Protein AF-A0A529AA60-F1 (afdb_monomer_lite)

Structure (mmCIF, N/CA/C/O backbone):
data_AF-A0A529AA60-F1
#
_entry.id   AF-A0A529AA60-F1
#
loop_
_atom_site.group_PDB
_atom_site.id
_atom_site.type_symbol
_atom_site.label_atom_id
_atom_site.label_alt_id
_atom_site.label_comp_id
_atom_site.label_asym_id
_atom_site.label_entity_id
_atom_site.label_seq_id
_atom_site.pdbx_PDB_ins_code
_atom_site.Cartn_x
_atom_site.Cartn_y
_atom_site.Cartn_z
_atom_site.occupancy
_atom_site.B_iso_or_equiv
_atom_site.auth_seq_id
_atom_site.auth_comp_id
_atom_site.auth_asym_id
_atom_site.auth_atom_id
_atom_site.pdbx_PDB_model_num
ATOM 1 N N . VAL A 1 1 ? -4.874 -8.290 21.816 1.00 85.06 1 VAL A N 1
ATOM 2 C CA . VAL A 1 1 ? -5.271 -8.994 23.056 1.00 85.06 1 VAL A CA 1
ATOM 3 C C . VAL A 1 1 ? -6.162 -8.044 23.819 1.00 85.06 1 VAL A C 1
ATOM 5 O O . VAL A 1 1 ? -5.782 -6.886 23.930 1.00 85.06 1 VAL A O 1
ATOM 8 N N . ASP A 1 2 ? -7.332 -8.497 24.255 1.00 93.56 2 ASP A N 1
ATOM 9 C CA . ASP A 1 2 ? -8.199 -7.710 25.129 1.00 93.56 2 ASP A CA 1
ATOM 10 C C . ASP A 1 2 ? -7.624 -7.739 26.556 1.00 93.56 2 ASP A C 1
ATOM 12 O O . ASP A 1 2 ? -7.547 -8.823 27.141 1.00 93.56 2 ASP A O 1
ATOM 16 N N . PRO A 1 3 ? -7.182 -6.596 27.110 1.00 91.62 3 PRO A N 1
ATOM 17 C CA . PRO A 1 3 ? -6.598 -6.563 28.440 1.00 91.62 3 PRO A CA 1
ATOM 18 C C . PRO A 1 3 ? -7.618 -6.881 29.547 1.00 91.62 3 PRO A C 1
ATOM 20 O O . PRO A 1 3 ? -7.232 -7.482 30.547 1.00 91.62 3 PRO A O 1
ATOM 23 N N . GLU A 1 4 ? -8.904 -6.560 29.372 1.00 91.44 4 GLU A N 1
ATOM 24 C CA . GLU A 1 4 ? -9.938 -6.838 30.383 1.00 91.44 4 GLU A CA 1
ATOM 25 C C . GLU A 1 4 ? -10.392 -8.303 30.367 1.00 91.44 4 GLU A C 1
ATOM 27 O O . GLU A 1 4 ? -10.848 -8.825 31.384 1.00 91.44 4 GLU A O 1
ATOM 32 N N . PHE A 1 5 ? -10.189 -9.014 29.254 1.00 93.25 5 PHE A N 1
ATOM 33 C CA . PHE A 1 5 ? -10.480 -10.445 29.167 1.00 93.25 5 PHE A CA 1
ATOM 34 C C . PHE A 1 5 ? -9.378 -11.336 29.759 1.00 93.25 5 PHE A C 1
ATOM 36 O O . PHE A 1 5 ? -9.587 -12.536 29.910 1.00 93.25 5 PHE A O 1
ATOM 43 N N . MET A 1 6 ? -8.215 -10.794 30.135 1.00 91.88 6 MET A N 1
ATOM 44 C CA . MET A 1 6 ? -7.098 -11.610 30.632 1.00 91.88 6 MET A CA 1
ATOM 45 C C . MET A 1 6 ? -7.447 -12.387 31.909 1.00 91.88 6 MET A C 1
ATOM 47 O O . MET A 1 6 ? -7.202 -13.590 31.972 1.00 91.88 6 MET A O 1
ATOM 51 N N . ALA A 1 7 ? -8.057 -11.731 32.902 1.00 90.44 7 ALA A N 1
ATOM 52 C CA . ALA A 1 7 ? -8.446 -12.393 34.149 1.00 90.44 7 ALA A CA 1
ATOM 53 C C . ALA A 1 7 ? -9.609 -13.392 33.950 1.00 90.44 7 ALA A C 1
ATOM 55 O O . ALA A 1 7 ? -9.438 -14.558 34.308 1.00 90.44 7 ALA A O 1
ATOM 56 N N . PRO A 1 8 ? -10.735 -13.029 33.295 1.00 93.12 8 PRO A N 1
ATOM 57 C CA . PRO A 1 8 ? -11.766 -14.005 32.931 1.00 93.12 8 PRO A CA 1
ATOM 58 C C . PRO A 1 8 ? -11.230 -15.169 32.086 1.00 93.12 8 PRO A C 1
ATOM 60 O O . PRO A 1 8 ? -11.646 -16.311 32.262 1.00 93.12 8 PRO A O 1
ATOM 63 N N . GLY A 1 9 ? -10.290 -14.899 31.180 1.00 94.56 9 GLY A N 1
ATOM 64 C CA . GLY A 1 9 ? -9.675 -15.893 30.308 1.00 94.56 9 GLY A CA 1
ATOM 65 C C . GLY A 1 9 ? -8.887 -16.955 31.074 1.00 94.56 9 GLY A C 1
ATOM 66 O O . GLY A 1 9 ? -9.005 -18.137 30.749 1.00 94.56 9 GLY A O 1
ATOM 67 N N . VAL A 1 10 ? -8.139 -16.565 32.113 1.00 94.00 10 VAL A N 1
ATOM 68 C CA . VAL A 1 10 ? -7.439 -17.513 32.999 1.00 94.00 10 VAL A CA 1
ATOM 69 C C . VAL A 1 10 ? -8.434 -18.393 33.749 1.00 94.00 10 VAL A C 1
ATOM 71 O O . VAL A 1 10 ? -8.261 -19.606 33.762 1.00 94.00 10 VAL A O 1
ATOM 74 N N . GLU A 1 11 ? -9.514 -17.829 34.288 1.00 94.50 11 GLU A N 1
ATOM 75 C CA . GLU A 1 11 ? -10.554 -18.614 34.970 1.00 94.50 11 GLU A CA 1
ATOM 76 C C . GLU A 1 11 ? -11.219 -19.633 34.034 1.00 94.50 11 GLU A C 1
ATOM 78 O O . GLU A 1 11 ? -11.428 -20.795 34.391 1.00 94.50 11 GLU A O 1
ATOM 83 N N . LEU A 1 12 ? -11.510 -19.224 32.795 1.00 96.56 12 LEU A N 1
ATOM 84 C CA . LEU A 1 12 ? -12.047 -20.118 31.772 1.00 96.56 12 LEU A CA 1
ATOM 85 C C . LEU A 1 12 ? -11.067 -21.246 31.438 1.00 96.56 12 LEU A C 1
ATOM 87 O O . LEU A 1 12 ? -11.483 -22.401 31.354 1.00 96.56 12 LEU A O 1
ATOM 91 N N . ALA A 1 13 ? -9.783 -20.928 31.269 1.00 96.00 13 ALA A N 1
ATOM 92 C CA . ALA A 1 13 ? -8.747 -21.919 31.003 1.00 96.00 13 ALA A CA 1
ATOM 93 C C . ALA A 1 13 ? -8.586 -22.900 32.175 1.00 96.00 13 ALA A C 1
ATOM 95 O O . ALA A 1 13 ? -8.566 -24.110 31.955 1.00 96.00 13 ALA A O 1
ATOM 96 N N . THR A 1 14 ? -8.551 -22.400 33.412 1.00 96.31 14 THR A N 1
ATOM 97 C CA . THR A 1 14 ? -8.501 -23.217 34.631 1.00 96.31 14 THR A CA 1
ATOM 98 C C . THR A 1 14 ? -9.693 -24.161 34.702 1.00 96.31 14 THR A C 1
ATOM 100 O O . THR A 1 14 ? -9.508 -25.357 34.912 1.00 96.31 14 THR A O 1
ATOM 103 N N . ARG A 1 15 ? -10.911 -23.669 34.444 1.00 96.62 15 ARG A N 1
ATOM 104 C CA . ARG A 1 15 ? -12.108 -24.517 34.410 1.00 96.62 15 ARG A CA 1
ATOM 105 C C . ARG A 1 15 ? -11.993 -25.635 33.377 1.00 96.62 15 ARG A C 1
ATOM 107 O O . ARG A 1 15 ? -12.276 -26.778 33.708 1.00 96.62 15 ARG A O 1
ATOM 114 N N . LEU A 1 16 ? -11.516 -25.333 32.169 1.00 97.81 16 LEU A N 1
ATOM 115 C CA . LEU A 1 16 ? -11.302 -26.360 31.145 1.00 97.81 16 LEU A CA 1
ATOM 116 C C . LEU A 1 16 ? -10.291 -27.422 31.607 1.00 97.81 16 LEU A C 1
ATOM 118 O O . LEU A 1 16 ? -10.507 -28.608 31.373 1.00 97.81 16 LEU A O 1
ATOM 122 N N . VAL A 1 17 ? -9.214 -27.031 32.295 1.00 97.75 17 VAL A N 1
ATOM 123 C CA . VAL A 1 17 ? -8.250 -27.992 32.861 1.00 97.75 17 VAL A CA 1
ATOM 124 C C . VAL A 1 17 ? -8.917 -28.889 33.901 1.00 97.75 17 VAL A C 1
ATOM 126 O O . VAL A 1 17 ? -8.716 -30.100 33.860 1.00 97.75 17 VAL A O 1
ATOM 129 N N . LEU A 1 18 ? -9.735 -28.335 34.796 1.00 97.38 18 LEU A N 1
ATOM 130 C CA . LEU A 1 18 ? -10.446 -29.133 35.798 1.00 97.38 18 LEU A CA 1
ATOM 131 C C . LEU A 1 18 ? -11.440 -30.102 35.156 1.00 97.38 18 LEU A C 1
ATOM 133 O O . LEU A 1 18 ? -11.474 -31.270 35.536 1.00 97.38 18 LEU A O 1
ATOM 137 N N . ASP A 1 19 ? -12.190 -29.639 34.156 1.00 98.12 19 ASP A N 1
ATOM 138 C CA . ASP A 1 19 ? -13.198 -30.443 33.465 1.00 98.12 19 ASP A CA 1
ATOM 139 C C . ASP A 1 19 ? -12.571 -31.624 32.701 1.00 98.12 19 ASP A C 1
ATOM 141 O O . ASP A 1 19 ? -13.143 -32.714 32.673 1.00 98.12 19 ASP A O 1
ATOM 145 N N . PHE A 1 20 ? -11.392 -31.434 32.094 1.00 98.06 20 PHE A N 1
ATOM 146 C CA . PHE A 1 20 ? -10.752 -32.459 31.257 1.00 98.06 20 PHE A CA 1
ATOM 147 C C . PHE A 1 20 ? -9.681 -33.296 31.962 1.00 98.06 20 PHE A C 1
ATOM 149 O O . PHE A 1 20 ? -9.517 -34.473 31.639 1.00 98.06 20 PHE A O 1
ATOM 156 N N . CYS A 1 21 ? -8.936 -32.709 32.893 1.00 97.75 21 CYS A N 1
ATOM 157 C CA . CYS A 1 21 ? -7.755 -33.321 33.507 1.00 97.75 21 CYS A CA 1
ATOM 158 C C . CYS A 1 21 ? -7.908 -33.529 35.021 1.00 97.75 21 CYS A C 1
ATOM 160 O O . CYS A 1 21 ? -7.127 -34.277 35.612 1.00 97.75 21 CYS A O 1
ATOM 162 N N . GLY A 1 22 ? -8.894 -32.884 35.654 1.00 95.31 22 GLY A N 1
ATOM 163 C CA . GLY A 1 22 ? -9.029 -32.833 37.107 1.00 95.31 22 GLY A CA 1
ATOM 164 C C . GLY A 1 22 ? -7.939 -31.988 37.779 1.00 95.31 22 GLY A C 1
ATOM 165 O O . GLY A 1 22 ? -7.321 -31.122 37.162 1.00 95.31 22 GLY A O 1
ATOM 166 N N . GLY A 1 23 ? -7.701 -32.252 39.066 1.00 95.81 23 GLY A N 1
ATOM 167 C CA . GLY A 1 23 ? -6.756 -31.505 39.904 1.00 95.81 23 GLY A CA 1
ATOM 168 C C . GLY A 1 23 ? -7.431 -30.462 40.799 1.00 95.81 23 GLY A C 1
ATOM 169 O O . GLY A 1 23 ? -8.656 -30.392 40.878 1.00 95.81 23 GLY A O 1
ATOM 170 N N . THR A 1 24 ? -6.612 -29.669 41.490 1.00 96.06 24 THR A N 1
ATOM 171 C CA . THR A 1 24 ? -7.061 -28.602 42.396 1.00 96.06 24 THR A CA 1
ATOM 172 C C . THR A 1 24 ? -6.338 -27.312 42.015 1.00 96.06 24 THR A C 1
ATOM 174 O O . THR A 1 24 ? -5.105 -27.300 42.063 1.00 96.06 24 THR A O 1
ATOM 177 N N . PRO A 1 25 ? -7.050 -26.244 41.618 1.00 95.00 25 PRO A N 1
ATOM 178 C CA . PRO A 1 25 ? -6.410 -24.991 41.245 1.00 95.00 25 PRO A CA 1
ATOM 179 C C . PRO A 1 25 ? -5.920 -24.244 42.492 1.00 95.00 25 PRO A C 1
ATOM 181 O O . PRO A 1 25 ? -6.486 -24.383 43.579 1.00 95.00 25 PRO A O 1
ATOM 184 N N . THR A 1 26 ? -4.878 -23.433 42.327 1.00 94.50 26 THR A N 1
ATOM 185 C CA . THR A 1 26 ? -4.509 -22.397 43.301 1.00 94.50 26 THR A CA 1
ATOM 186 C C . THR A 1 26 ? -5.285 -21.110 43.022 1.00 94.50 26 THR A C 1
ATOM 188 O O . THR A 1 26 ? -6.004 -21.017 42.028 1.00 94.50 26 THR A O 1
ATOM 191 N N . GLU A 1 27 ? -5.130 -20.107 43.885 1.00 90.31 27 GLU A N 1
ATOM 192 C CA . GLU A 1 27 ? -5.677 -18.772 43.633 1.00 90.31 27 GLU A CA 1
ATOM 193 C C . GLU A 1 27 ? -5.027 -18.127 42.400 1.00 90.31 27 GLU A C 1
ATOM 195 O O . GLU A 1 27 ? -3.839 -18.324 42.125 1.00 90.31 27 GLU A O 1
ATOM 200 N N . THR A 1 28 ? -5.825 -17.359 41.659 1.00 89.50 28 THR A N 1
ATOM 201 C CA . THR A 1 28 ? -5.369 -16.603 40.493 1.00 89.50 28 THR A CA 1
ATOM 202 C C . THR A 1 28 ? -4.537 -15.405 40.940 1.00 89.50 28 THR A C 1
ATOM 204 O O . THR A 1 28 ? -4.996 -14.569 41.716 1.00 89.50 28 THR A O 1
ATOM 207 N N . GLU A 1 29 ? -3.319 -15.291 40.411 1.00 89.19 29 GLU A N 1
ATOM 208 C CA . GLU A 1 29 ? -2.408 -14.179 40.680 1.00 89.19 29 GLU A CA 1
ATOM 209 C C . GLU A 1 29 ? -2.237 -13.313 39.421 1.00 89.19 29 GLU A C 1
ATOM 211 O O . GLU A 1 29 ? -1.880 -13.810 38.351 1.00 89.19 29 GLU A O 1
ATOM 216 N N . VAL A 1 30 ? -2.482 -12.002 39.540 1.00 87.94 30 VAL A N 1
ATOM 217 C CA . VAL A 1 30 ? -2.274 -11.019 38.462 1.00 87.94 30 VAL A CA 1
ATOM 218 C C . VAL A 1 30 ? -1.181 -10.044 38.886 1.00 87.94 30 VAL A C 1
ATOM 220 O O . VAL A 1 30 ? -1.349 -9.287 39.839 1.00 87.94 30 VAL A O 1
ATOM 223 N N . VAL A 1 31 ? -0.064 -10.029 38.155 1.00 89.19 31 VAL A N 1
ATOM 224 C CA . VAL A 1 31 ? 1.108 -9.197 38.472 1.00 89.19 31 VAL A CA 1
ATOM 225 C C . VAL A 1 31 ? 1.291 -8.102 37.420 1.00 89.19 31 VAL A C 1
ATOM 227 O O . VAL A 1 31 ? 1.322 -8.377 36.223 1.00 89.19 31 VAL A O 1
ATOM 230 N N . GLY A 1 32 ? 1.461 -6.852 37.864 1.00 84.38 32 GLY A N 1
ATOM 231 C CA . GLY A 1 32 ? 1.894 -5.738 37.006 1.00 84.38 32 GLY A CA 1
ATOM 232 C C . GLY A 1 32 ? 0.821 -5.109 36.108 1.00 84.38 32 GLY A C 1
ATOM 233 O O . GLY A 1 32 ? 1.163 -4.303 35.245 1.00 84.38 32 GLY A O 1
ATOM 234 N N . TYR A 1 33 ? -0.460 -5.435 36.296 1.00 85.12 33 TYR A N 1
ATOM 235 C CA . TYR A 1 33 ? -1.559 -4.838 35.534 1.00 85.12 33 TYR A CA 1
ATOM 236 C C . TYR A 1 33 ? -2.217 -3.685 36.305 1.00 85.12 33 TYR A C 1
ATOM 238 O O . TYR A 1 33 ? -2.692 -3.871 37.420 1.00 85.12 33 TYR A O 1
ATOM 246 N N . ALA A 1 34 ? -2.254 -2.494 35.701 1.00 83.62 34 ALA A N 1
ATOM 247 C CA . ALA A 1 34 ? -2.808 -1.280 36.312 1.00 83.62 34 ALA A CA 1
ATOM 248 C C . ALA A 1 34 ? -4.307 -1.056 36.019 1.00 83.62 34 ALA A C 1
ATOM 250 O O . ALA A 1 34 ? -4.864 -0.045 36.439 1.00 83.62 34 ALA A O 1
ATOM 251 N N . GLY A 1 35 ? -4.954 -1.982 35.303 1.00 82.94 35 GLY A N 1
ATOM 252 C CA . GLY A 1 35 ? -6.308 -1.798 34.777 1.00 82.94 35 GLY A CA 1
ATOM 253 C C . GLY A 1 35 ? -6.322 -1.174 33.380 1.00 82.94 35 GLY A C 1
ATOM 254 O O . GLY A 1 35 ? -5.360 -0.534 32.947 1.00 82.94 35 GLY A O 1
ATOM 255 N N . HIS A 1 36 ? -7.413 -1.397 32.647 1.00 87.69 36 HIS A N 1
ATOM 256 C CA . HIS A 1 36 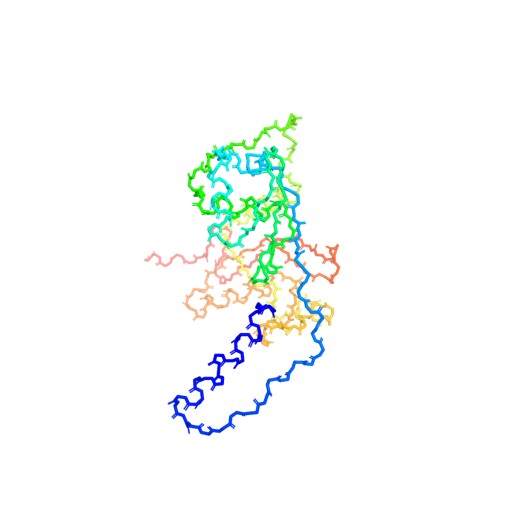? -7.657 -0.740 31.371 1.00 87.69 36 HIS A CA 1
ATOM 257 C C . HIS A 1 36 ? -8.199 0.666 31.634 1.00 87.69 36 HIS A C 1
ATOM 259 O O . HIS A 1 36 ? -9.113 0.851 32.433 1.00 87.69 36 HIS A O 1
ATOM 265 N N . VAL A 1 37 ? -7.624 1.660 30.961 1.00 89.94 37 VAL A N 1
ATOM 266 C CA . VAL A 1 37 ? -8.168 3.017 30.960 1.00 89.94 37 VAL A CA 1
ATOM 267 C C . VAL A 1 37 ? -9.069 3.131 29.744 1.00 89.94 37 VAL A C 1
ATOM 269 O O . VAL A 1 37 ? -8.579 3.097 28.614 1.00 89.94 37 VAL A O 1
ATOM 272 N N . GLU A 1 38 ? -10.372 3.242 29.990 1.00 88.81 38 GLU A N 1
ATOM 273 C CA . GLU A 1 38 ? -11.372 3.352 28.932 1.00 88.81 38 GLU A CA 1
ATOM 274 C C . GLU A 1 38 ? -11.107 4.616 28.104 1.00 88.81 38 GLU A C 1
ATOM 276 O O . GLU A 1 38 ? -11.035 5.735 28.624 1.00 88.81 38 GLU A O 1
ATOM 281 N N . LYS A 1 39 ? -10.916 4.432 26.796 1.00 94.94 39 LYS A N 1
ATOM 282 C CA . LYS A 1 39 ? -10.741 5.549 25.869 1.00 94.94 39 LYS A CA 1
ATOM 283 C C . LYS A 1 39 ? -12.114 6.116 25.537 1.00 94.94 39 LYS A C 1
ATOM 285 O O . LYS A 1 39 ? -12.981 5.388 25.063 1.00 94.94 39 LYS A O 1
ATOM 290 N N . ILE A 1 40 ? -12.285 7.419 25.741 1.00 97.38 40 ILE A N 1
ATOM 291 C CA . ILE A 1 40 ? -13.515 8.135 25.400 1.00 97.38 40 ILE A CA 1
ATOM 292 C C . ILE A 1 40 ? -13.238 9.041 24.205 1.00 97.38 40 ILE A C 1
ATOM 294 O O . ILE A 1 40 ? -12.359 9.903 24.248 1.00 97.38 40 ILE A O 1
ATOM 298 N N . VAL A 1 41 ? -14.003 8.849 23.134 1.00 98.00 41 VAL A N 1
ATOM 299 C CA . VAL A 1 41 ? -13.921 9.658 21.919 1.00 98.00 41 VAL A CA 1
ATOM 300 C C . VAL A 1 41 ? -15.156 10.543 21.834 1.00 98.00 41 VAL A C 1
ATOM 302 O O . VAL A 1 41 ? -16.272 10.052 21.688 1.00 98.00 41 VAL A O 1
ATOM 305 N N . SER A 1 42 ? -14.953 11.859 21.865 1.00 98.00 42 SER A N 1
ATOM 306 C CA . SER A 1 42 ? -16.023 12.812 21.566 1.00 98.00 42 SER A CA 1
ATOM 307 C C . SER A 1 42 ? -16.351 12.749 20.073 1.00 98.00 42 SER A C 1
ATOM 309 O O . SER A 1 42 ? -15.487 13.016 19.235 1.00 98.00 42 SER A O 1
ATOM 311 N N . PHE A 1 43 ? -17.578 12.380 19.724 1.00 98.31 43 PHE A N 1
ATOM 312 C CA . PHE A 1 43 ? -17.998 12.000 18.380 1.00 98.31 43 PHE A CA 1
ATOM 313 C C . PHE A 1 43 ? -19.191 12.838 17.890 1.00 98.31 43 PHE A C 1
ATOM 315 O O . PHE A 1 43 ? -20.335 12.592 18.276 1.00 98.31 43 PHE A O 1
ATOM 322 N N . PRO A 1 44 ? -18.956 13.838 17.019 1.00 98.06 44 PRO A N 1
ATOM 323 C CA . PRO A 1 44 ? -20.019 14.522 16.292 1.00 98.06 44 PRO A CA 1
ATOM 324 C C . PRO A 1 44 ? -20.591 13.597 15.217 1.00 98.06 44 PRO A C 1
ATOM 326 O O . PRO A 1 44 ? -19.867 13.181 14.314 1.00 98.06 44 PRO A O 1
ATOM 329 N N . LEU A 1 45 ? -21.895 13.324 15.250 1.00 97.00 45 LEU A N 1
ATOM 330 C CA . LEU A 1 45 ? -22.541 12.432 14.273 1.00 97.00 45 LEU A CA 1
ATOM 331 C C . LEU A 1 45 ? -22.459 12.962 12.832 1.00 97.00 45 LEU A C 1
ATOM 333 O O . LEU A 1 45 ? -22.474 12.192 11.873 1.00 97.00 45 LEU A O 1
ATOM 337 N N . SER A 1 46 ? -22.302 14.278 12.671 1.00 97.81 46 SER A N 1
ATOM 338 C CA . SER A 1 46 ? -22.078 14.927 11.375 1.00 97.81 46 SER A CA 1
ATOM 339 C C . SER A 1 46 ? -20.796 14.465 10.670 1.00 97.81 46 SER A C 1
ATOM 341 O O . SER A 1 46 ? -20.699 14.590 9.447 1.00 97.81 46 SER A O 1
ATOM 343 N N . GLU A 1 47 ? -19.836 13.888 11.399 1.00 98.06 47 GLU A N 1
ATOM 344 C CA . GLU A 1 47 ? -18.601 13.344 10.832 1.00 98.06 47 GLU A CA 1
ATOM 345 C C . GLU A 1 47 ? -18.863 12.179 9.878 1.00 98.06 47 GLU A C 1
ATOM 347 O O . GLU A 1 47 ? -18.143 12.051 8.887 1.00 98.06 47 GLU A O 1
ATOM 352 N N . VAL A 1 48 ? -19.918 11.385 10.113 1.00 97.81 48 VAL A N 1
ATOM 353 C CA . VAL A 1 48 ? -20.294 10.271 9.227 1.00 97.81 48 VAL A CA 1
ATOM 354 C C . VAL A 1 48 ? -20.551 10.803 7.823 1.00 97.81 48 VAL A C 1
ATOM 356 O O . VAL A 1 48 ? -19.874 10.410 6.871 1.00 97.81 48 VAL A O 1
ATOM 359 N N . LYS A 1 49 ? -21.442 11.792 7.700 1.00 96.44 49 LYS A N 1
ATOM 360 C CA . LYS A 1 49 ? -21.743 12.441 6.421 1.00 96.44 49 LYS A CA 1
ATOM 361 C C . LYS A 1 49 ? -20.531 13.175 5.855 1.00 96.44 49 LYS A C 1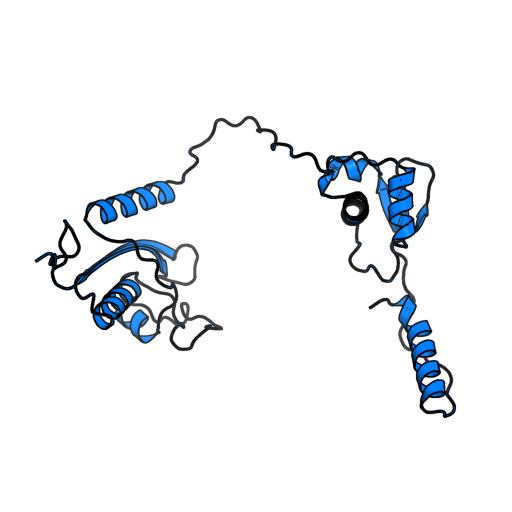
ATOM 363 O O . LYS A 1 49 ? -20.282 13.102 4.656 1.00 96.44 49 LYS A O 1
ATOM 368 N N . ARG A 1 50 ? -19.765 13.878 6.694 1.00 96.38 50 ARG A N 1
ATOM 369 C CA . ARG A 1 50 ? -18.606 14.667 6.249 1.00 96.38 50 ARG A CA 1
ATOM 370 C C . ARG A 1 50 ? -17.521 13.803 5.602 1.00 96.38 50 ARG A C 1
ATOM 372 O O . ARG A 1 50 ? -16.914 14.242 4.630 1.00 96.38 50 ARG A O 1
ATOM 379 N N . LEU A 1 51 ? -17.252 12.624 6.160 1.00 96.38 51 LEU A N 1
ATOM 380 C CA . LEU A 1 51 ? -16.167 11.747 5.715 1.00 96.38 51 LEU A CA 1
ATOM 381 C C . LEU A 1 51 ? -16.605 10.719 4.669 1.00 96.38 51 LEU A C 1
ATOM 383 O O . LEU A 1 51 ? -15.795 10.351 3.825 1.00 96.38 51 LEU A O 1
ATOM 387 N N . THR A 1 52 ? -17.862 10.271 4.703 1.00 95.31 52 THR A N 1
ATOM 388 C CA . THR A 1 52 ? -18.344 9.182 3.829 1.00 95.31 52 THR A CA 1
ATOM 389 C C . THR A 1 52 ? -19.360 9.637 2.789 1.00 95.31 52 THR A C 1
ATOM 391 O O . THR A 1 52 ? -19.605 8.931 1.817 1.00 95.31 52 THR A O 1
ATOM 394 N N . GLY A 1 53 ? -19.982 10.801 2.985 1.00 94.50 53 GLY A N 1
ATOM 395 C CA . GLY A 1 53 ? -21.115 11.258 2.183 1.00 94.50 53 GLY A CA 1
ATOM 396 C C . GLY A 1 53 ? -22.445 10.572 2.514 1.00 94.50 53 GLY A C 1
ATOM 397 O O . GLY A 1 53 ? -23.469 10.984 1.972 1.00 94.50 53 GLY A O 1
ATOM 398 N N . ILE A 1 54 ? -22.463 9.574 3.404 1.00 95.31 54 ILE A N 1
ATOM 399 C CA . ILE A 1 54 ? -23.680 8.863 3.806 1.00 95.31 54 ILE A CA 1
ATOM 400 C C . ILE A 1 54 ? -24.401 9.638 4.913 1.00 95.31 54 ILE A C 1
ATOM 402 O O . ILE A 1 54 ? -23.801 10.037 5.912 1.00 95.31 54 ILE A O 1
ATOM 406 N N . GLU A 1 55 ? -25.713 9.803 4.767 1.00 95.19 55 GLU A N 1
ATOM 407 C CA . GLU A 1 55 ? -26.584 10.216 5.866 1.00 95.19 55 GLU A CA 1
ATOM 408 C C . GLU A 1 55 ? -27.087 8.987 6.620 1.00 95.19 55 GLU A C 1
ATOM 410 O O . GLU A 1 55 ? -27.867 8.205 6.083 1.00 95.19 55 GLU A O 1
ATOM 415 N N . VAL A 1 56 ? -26.639 8.828 7.867 1.00 96.56 56 VAL A N 1
ATOM 416 C CA . VAL A 1 56 ? -27.117 7.778 8.772 1.00 96.56 56 VAL A CA 1
ATOM 417 C C . VAL A 1 56 ? -27.885 8.444 9.918 1.00 96.56 56 VAL A C 1
ATOM 419 O O . VAL A 1 56 ? -27.336 9.342 10.566 1.00 96.56 56 VAL A O 1
ATOM 422 N N . PRO A 1 57 ? -29.143 8.049 10.193 1.00 96.56 57 PRO A N 1
ATOM 423 C CA . PRO A 1 57 ? -29.896 8.559 11.334 1.00 96.56 57 PRO A CA 1
ATOM 424 C C . PRO A 1 57 ? -29.148 8.369 12.660 1.00 96.56 57 PRO A C 1
ATOM 426 O O . PRO A 1 57 ? -28.387 7.413 12.831 1.00 96.56 57 PRO A O 1
ATOM 429 N N . ARG A 1 58 ? -29.399 9.258 13.631 1.00 96.56 58 ARG A N 1
ATOM 430 C CA . ARG A 1 58 ? -28.794 9.194 14.974 1.00 96.56 58 ARG A CA 1
ATOM 431 C C . ARG A 1 58 ? -28.968 7.817 15.607 1.00 96.56 58 ARG A C 1
ATOM 433 O O . ARG A 1 58 ? -27.979 7.180 15.951 1.00 96.56 58 ARG A O 1
ATOM 440 N N . ASP A 1 59 ? -30.213 7.378 15.756 1.00 97.19 59 ASP A N 1
ATOM 441 C CA . ASP A 1 59 ? -30.540 6.152 16.492 1.00 97.19 59 ASP A CA 1
ATOM 442 C C . ASP A 1 59 ? -29.917 4.918 15.836 1.00 97.19 59 ASP A C 1
ATOM 444 O O . ASP A 1 59 ? -29.481 3.993 16.519 1.00 97.19 59 ASP A O 1
ATOM 448 N N . GLU A 1 60 ? -29.799 4.934 14.509 1.00 97.88 60 GLU A N 1
ATOM 449 C CA . GLU A 1 60 ? -29.124 3.885 13.757 1.00 97.88 60 GLU A CA 1
ATOM 450 C C . GLU A 1 60 ? -27.606 3.921 13.961 1.00 97.88 60 GLU A C 1
ATOM 452 O O . GLU A 1 60 ? -27.013 2.886 14.262 1.00 97.88 60 GLU A O 1
ATOM 457 N N . SER A 1 61 ? -26.982 5.101 13.887 1.00 97.69 61 SER A N 1
ATOM 458 C CA . SER A 1 61 ? -25.541 5.275 14.124 1.00 97.69 61 SER A CA 1
ATOM 459 C C . SER A 1 61 ? -25.145 4.817 15.529 1.00 97.69 61 SER A C 1
ATOM 461 O O . SER A 1 61 ? -24.207 4.039 15.699 1.00 97.69 61 SER A O 1
ATOM 463 N N . LEU A 1 62 ? -25.891 5.262 16.544 1.00 98.00 62 LEU A N 1
ATOM 464 C CA . LEU A 1 62 ? -25.647 4.884 17.935 1.00 98.00 62 LEU A CA 1
ATOM 465 C C . LEU A 1 62 ? -25.952 3.401 18.162 1.00 98.00 62 LEU A C 1
ATOM 467 O O . LEU A 1 62 ? -25.157 2.709 18.789 1.00 98.00 62 LEU A O 1
ATOM 471 N N . GLY A 1 63 ? -27.040 2.882 17.586 1.00 98.38 63 GLY A N 1
ATOM 472 C CA . GLY A 1 63 ? -27.388 1.465 17.661 1.00 98.38 63 GLY A CA 1
ATOM 473 C C . GLY A 1 63 ? -26.334 0.551 17.029 1.00 98.38 63 GLY A C 1
ATOM 474 O O . GLY A 1 63 ? -26.052 -0.519 17.568 1.00 98.38 63 GLY A O 1
ATOM 475 N N . ILE A 1 64 ? -25.710 0.963 15.920 1.00 98.50 64 ILE A N 1
ATOM 476 C CA . ILE A 1 64 ? -24.561 0.264 15.328 1.00 98.50 64 ILE A CA 1
ATOM 477 C C . ILE A 1 64 ? -23.407 0.198 16.329 1.00 98.50 64 ILE A C 1
ATOM 479 O O . ILE A 1 64 ? -22.931 -0.900 16.625 1.00 98.50 64 ILE A O 1
ATOM 483 N N . LEU A 1 65 ? -22.993 1.343 16.875 1.00 98.50 65 LEU A N 1
ATOM 484 C CA . LEU A 1 65 ? -21.885 1.423 17.828 1.00 98.50 65 LEU A CA 1
ATOM 485 C C . LEU A 1 65 ? -22.164 0.582 19.084 1.00 98.50 65 LEU A C 1
ATOM 487 O O . LEU A 1 65 ? -21.314 -0.205 19.498 1.00 98.50 65 LEU A O 1
ATOM 491 N N . THR A 1 66 ? -23.379 0.639 19.630 1.00 98.50 66 THR A N 1
ATOM 492 C CA . THR A 1 66 ? -23.780 -0.189 20.776 1.00 98.50 66 THR A CA 1
ATOM 493 C C . THR A 1 66 ? -23.699 -1.686 20.478 1.00 98.50 66 THR A C 1
ATOM 495 O O . THR A 1 66 ? -23.160 -2.440 21.285 1.00 98.50 66 THR A O 1
ATOM 498 N N . ARG A 1 67 ? -24.173 -2.147 19.310 1.00 98.44 67 ARG A N 1
ATOM 499 C CA . ARG A 1 67 ? -24.082 -3.572 18.920 1.00 98.44 67 ARG A CA 1
ATOM 500 C C . ARG A 1 67 ? -22.643 -4.056 18.748 1.00 98.44 67 ARG A C 1
ATOM 502 O O . ARG A 1 67 ? -22.383 -5.243 18.917 1.00 98.44 67 ARG A O 1
ATOM 509 N N . LEU A 1 68 ? -21.726 -3.153 18.413 1.00 98.00 68 LEU A N 1
ATOM 510 C CA . LEU A 1 68 ? -20.294 -3.430 18.310 1.00 98.00 68 LEU A CA 1
ATOM 511 C C . LEU A 1 68 ? -19.570 -3.382 19.669 1.00 98.00 68 LEU A C 1
ATOM 513 O O . LEU A 1 68 ? -18.377 -3.679 19.733 1.00 98.00 68 LEU A O 1
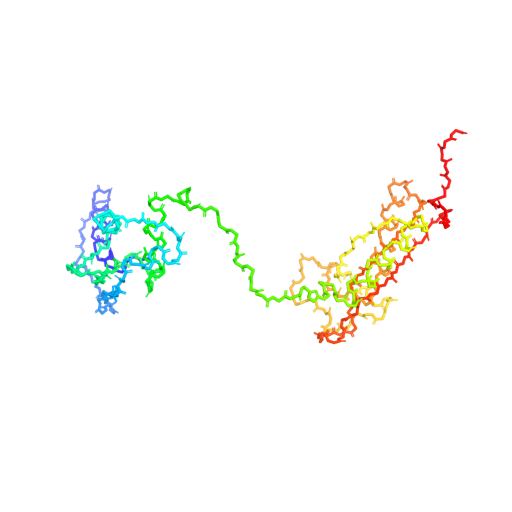ATOM 517 N N . GLY A 1 69 ? -20.283 -3.046 20.748 1.00 97.56 69 GLY A N 1
ATOM 518 C CA . GLY A 1 69 ? -19.763 -3.002 22.115 1.00 97.56 69 GLY A CA 1
ATOM 519 C C . GLY A 1 69 ? -19.228 -1.641 22.557 1.00 97.56 69 GLY A C 1
ATOM 520 O O . GLY A 1 69 ? -18.718 -1.534 23.669 1.00 97.56 69 GLY A O 1
ATOM 521 N N . PHE A 1 70 ? -19.357 -0.601 21.731 1.00 98.25 70 PHE A N 1
ATOM 522 C CA . PHE A 1 70 ? -19.098 0.770 22.169 1.00 98.25 70 PHE A CA 1
ATOM 523 C C . PHE A 1 70 ? -20.221 1.265 23.080 1.00 98.25 70 PHE A C 1
ATOM 525 O O . PHE A 1 70 ? -21.372 0.835 22.966 1.00 98.25 70 PHE A O 1
ATOM 532 N N . LYS A 1 71 ? -19.905 2.222 23.951 1.00 97.81 71 LYS A N 1
ATOM 533 C CA . LYS A 1 71 ? -20.880 2.839 24.860 1.00 97.81 71 LYS A CA 1
ATOM 534 C C . LYS A 1 71 ? -21.051 4.319 24.503 1.00 97.81 71 LYS A C 1
ATOM 536 O O . LYS A 1 71 ? -20.315 5.151 25.029 1.00 97.81 71 LYS A O 1
ATOM 541 N N . PRO A 1 72 ? -21.938 4.657 23.550 1.00 97.50 72 PRO A N 1
ATOM 542 C CA . PRO A 1 72 ? -22.251 6.046 23.254 1.00 97.50 72 PRO A CA 1
ATOM 543 C C . PRO A 1 72 ? -23.145 6.654 24.343 1.00 97.50 72 PRO A C 1
ATOM 545 O O . PRO A 1 72 ? -24.199 6.107 24.665 1.00 97.50 72 PRO A O 1
ATOM 548 N N . GLU A 1 73 ? -22.764 7.821 24.850 1.00 96.44 73 GLU A N 1
ATOM 549 C CA . GLU A 1 73 ? -23.493 8.579 25.864 1.00 96.44 73 GLU A CA 1
ATOM 550 C C . GLU A 1 73 ? -23.728 10.030 25.417 1.00 96.44 73 GLU A C 1
ATOM 552 O O . GLU A 1 73 ? -22.870 10.684 24.821 1.00 96.44 73 GLU A O 1
ATOM 557 N N . GLY A 1 74 ? -24.923 10.549 25.714 1.00 92.75 74 GLY A N 1
ATOM 558 C CA . GLY A 1 74 ? -25.299 11.938 25.450 1.00 92.75 74 GLY A CA 1
ATOM 559 C C . GLY A 1 74 ? -26.532 12.104 24.558 1.00 92.75 74 GLY A C 1
ATOM 560 O O . GLY A 1 74 ? -26.852 11.278 23.702 1.00 92.75 74 GLY A O 1
ATOM 561 N N . ALA A 1 75 ? -27.233 13.221 24.759 1.00 88.00 75 ALA A N 1
ATOM 562 C CA . ALA A 1 75 ? -28.446 13.580 24.017 1.00 88.00 75 ALA A CA 1
ATOM 563 C C . ALA A 1 75 ? -28.203 14.609 22.894 1.00 88.00 75 ALA A C 1
ATOM 565 O O . ALA A 1 75 ? -29.111 14.889 22.118 1.00 88.00 75 ALA A O 1
ATOM 566 N N . SER A 1 76 ? -26.996 15.178 22.806 1.00 92.50 76 SER A N 1
ATOM 567 C CA . SER A 1 76 ? -26.644 16.197 21.807 1.00 92.50 76 SER A CA 1
ATOM 568 C C . SER A 1 76 ? -26.110 15.578 20.510 1.00 92.50 76 SER A C 1
ATOM 570 O O . SER A 1 76 ? -25.792 14.390 20.485 1.00 92.50 76 SER A O 1
ATOM 572 N N . ASP A 1 77 ? -25.967 16.363 19.438 1.00 91.94 77 ASP A N 1
ATOM 573 C CA . ASP A 1 77 ? -25.379 15.927 18.152 1.00 91.94 77 ASP A CA 1
ATOM 574 C C . ASP A 1 77 ? -23.902 15.505 18.244 1.00 91.94 77 ASP A C 1
ATOM 576 O O . ASP A 1 77 ? -23.363 14.895 17.316 1.00 91.94 77 ASP A O 1
ATOM 580 N N . VAL A 1 78 ? -23.264 15.801 19.376 1.00 97.50 78 VAL A N 1
ATOM 581 C CA . VAL A 1 78 ? -21.973 15.253 19.786 1.00 97.50 78 VAL A CA 1
ATOM 582 C C . VAL A 1 78 ? -22.202 14.316 20.971 1.00 97.50 78 VAL A C 1
ATOM 584 O O . VAL A 1 78 ? -22.830 14.702 21.961 1.00 97.50 78 VAL A O 1
ATOM 587 N N . VAL A 1 79 ? -21.713 13.086 20.859 1.00 97.75 79 VAL A N 1
ATOM 588 C CA . VAL A 1 79 ? -21.806 12.058 21.905 1.00 97.75 79 VAL A CA 1
ATOM 589 C C . VAL A 1 79 ? -20.416 11.639 22.348 1.00 97.75 79 VAL A C 1
ATOM 591 O O . VAL A 1 79 ? -19.491 11.639 21.540 1.00 97.75 79 VAL A O 1
ATOM 594 N N . ASP A 1 80 ? -20.267 11.261 23.606 1.00 98.25 80 ASP A N 1
ATOM 595 C CA . ASP A 1 80 ? -19.033 10.653 24.087 1.00 98.25 80 ASP A CA 1
ATOM 596 C C . ASP A 1 80 ? -19.144 9.142 23.906 1.00 98.25 80 ASP A C 1
ATOM 598 O O . ASP A 1 80 ? -20.131 8.529 24.301 1.00 98.25 80 ASP A O 1
ATOM 602 N N . VAL A 1 81 ? -18.166 8.536 23.238 1.00 98.38 81 VAL A N 1
ATOM 603 C CA . VAL A 1 81 ? -18.185 7.108 22.912 1.00 98.38 81 VAL A CA 1
ATOM 604 C C . VAL A 1 81 ? -17.045 6.422 23.636 1.00 98.38 81 VAL A C 1
ATOM 606 O O . VAL A 1 81 ? -15.876 6.637 23.309 1.00 98.38 81 VAL A O 1
ATOM 609 N N . ALA A 1 82 ? -17.391 5.580 24.605 1.00 97.81 82 ALA A N 1
AT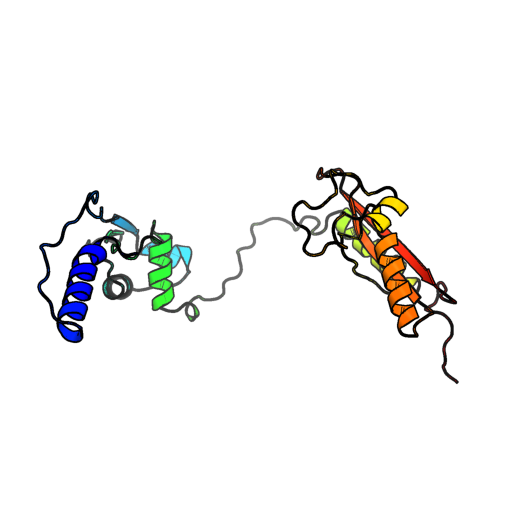OM 610 C CA . ALA A 1 82 ? -16.430 4.721 25.274 1.00 97.81 82 ALA A CA 1
ATOM 611 C C . ALA A 1 82 ? -16.057 3.542 24.358 1.00 97.81 82 ALA A C 1
ATOM 613 O O . ALA A 1 82 ? -16.929 2.833 23.836 1.00 97.81 82 ALA A O 1
ATOM 614 N N . VAL A 1 83 ? -14.757 3.371 24.132 1.00 97.88 83 VAL A N 1
ATOM 615 C CA . VAL A 1 83 ? -14.175 2.328 23.284 1.00 97.88 83 VAL A CA 1
ATOM 616 C C . VAL A 1 83 ? -13.980 1.059 24.112 1.00 97.88 83 VAL A C 1
ATOM 618 O O . VAL A 1 83 ? -13.347 1.130 25.166 1.00 97.88 83 VAL A O 1
ATOM 621 N N . PRO A 1 84 ? -14.473 -0.106 23.655 1.00 96.38 84 PRO A N 1
ATOM 622 C CA . PRO A 1 84 ? -14.274 -1.348 24.383 1.00 96.38 84 PRO A CA 1
ATOM 623 C C . PRO A 1 84 ? -12.802 -1.777 24.359 1.00 96.38 84 PRO A C 1
ATOM 625 O O . PRO A 1 84 ? -12.091 -1.589 23.369 1.00 96.38 84 PRO A O 1
ATOM 628 N N . SER A 1 85 ? -12.355 -2.422 25.432 1.00 95.62 85 SER A N 1
ATOM 629 C CA . SER A 1 85 ? -10.958 -2.805 25.672 1.00 95.62 85 SER A CA 1
ATOM 630 C C . SER A 1 85 ? -10.335 -3.683 24.578 1.00 95.62 85 SER A C 1
ATOM 632 O O . SER A 1 85 ? -9.128 -3.617 24.330 1.00 95.62 85 SER A O 1
ATOM 634 N N . TRP A 1 86 ? -11.147 -4.480 23.876 1.00 95.69 86 TRP A N 1
ATOM 635 C CA . TRP A 1 86 ? -10.715 -5.327 22.760 1.00 95.69 86 TRP A CA 1
ATOM 636 C C . TRP A 1 86 ? -10.540 -4.585 21.425 1.00 95.69 86 TRP A C 1
ATOM 638 O O . TRP A 1 86 ? -10.169 -5.225 20.437 1.00 95.69 86 TRP A O 1
ATOM 648 N N . ARG A 1 87 ? -10.775 -3.265 21.376 1.00 96.50 87 ARG A N 1
ATOM 649 C CA . ARG A 1 87 ? -10.605 -2.402 20.190 1.00 96.50 87 ARG A CA 1
ATOM 650 C C . ARG A 1 87 ? -9.441 -1.410 20.337 1.00 96.50 87 ARG A C 1
ATOM 652 O O . ARG A 1 87 ? -9.657 -0.199 20.341 1.00 96.50 87 ARG A O 1
ATOM 659 N N . PRO A 1 88 ? -8.183 -1.888 20.439 1.00 93.75 88 PRO A N 1
ATOM 660 C CA . PRO A 1 88 ? -7.018 -1.008 20.549 1.00 93.75 88 PRO A CA 1
ATOM 661 C C . PRO A 1 88 ? -6.740 -0.209 19.265 1.00 93.75 88 PRO A C 1
ATOM 663 O O . PRO A 1 88 ? -5.946 0.725 19.292 1.00 93.75 88 PRO A O 1
ATOM 666 N N . ASP A 1 89 ? -7.365 -0.599 18.153 1.00 96.25 89 ASP A N 1
ATOM 667 C CA . ASP A 1 89 ? -7.293 0.044 16.843 1.00 96.25 89 ASP A CA 1
ATOM 668 C C . ASP A 1 89 ? -8.066 1.369 16.767 1.00 96.25 89 ASP A C 1
ATOM 670 O O . ASP A 1 89 ? -7.756 2.192 15.914 1.00 96.25 89 ASP A O 1
ATOM 674 N N . VAL A 1 90 ? -9.035 1.598 17.659 1.00 97.06 90 VAL A N 1
ATOM 675 C CA . VAL A 1 90 ? -9.872 2.805 17.644 1.00 97.06 90 VAL A CA 1
ATOM 676 C C . VAL A 1 90 ? -9.203 3.917 18.444 1.00 97.06 90 VAL A C 1
ATOM 678 O O . VAL A 1 90 ? -8.980 3.784 19.651 1.00 97.06 90 VAL A O 1
ATOM 681 N N . ASP A 1 91 ? -8.903 5.039 17.792 1.00 94.19 91 ASP A N 1
ATOM 682 C CA . ASP A 1 91 ? -8.222 6.189 18.393 1.00 94.19 91 ASP A CA 1
ATOM 683 C C . ASP A 1 91 ? -9.004 7.498 18.289 1.00 94.19 91 ASP A C 1
ATOM 685 O O . ASP A 1 91 ? -8.886 8.364 19.156 1.00 94.19 91 ASP A O 1
ATOM 689 N N . GLY A 1 92 ? -9.865 7.640 17.285 1.00 96.44 92 GLY A N 1
ATOM 690 C CA . GLY A 1 92 ? -10.601 8.873 17.084 1.00 96.44 92 GLY A CA 1
ATOM 691 C C . GLY A 1 92 ? -11.890 8.735 16.290 1.00 96.44 92 GLY A C 1
ATOM 692 O O . GLY A 1 92 ? -12.418 7.661 16.018 1.00 96.44 92 GLY A O 1
ATOM 693 N N . LYS A 1 93 ? -12.421 9.903 15.923 1.00 98.00 93 LYS A N 1
ATOM 694 C CA . LYS A 1 93 ? -13.726 10.045 15.264 1.00 98.00 93 LYS A CA 1
ATOM 695 C C . LYS A 1 93 ? -13.795 9.286 13.941 1.00 98.00 93 LYS A C 1
ATOM 697 O O . LYS A 1 93 ? -14.841 8.740 13.624 1.00 98.00 93 LYS A O 1
ATOM 702 N N . ALA A 1 94 ? -12.701 9.275 13.177 1.00 98.31 94 ALA A N 1
ATOM 703 C CA . ALA A 1 94 ? -12.653 8.619 11.873 1.00 98.31 94 ALA A CA 1
ATOM 704 C C . ALA A 1 94 ? -12.864 7.103 11.988 1.00 98.31 94 ALA A C 1
ATOM 706 O O . ALA A 1 94 ? -13.585 6.542 11.170 1.00 98.31 94 ALA A O 1
ATOM 707 N N . ASP A 1 95 ? -12.333 6.476 13.037 1.00 98.38 95 ASP A N 1
ATOM 708 C CA . ASP A 1 95 ? -12.492 5.039 13.276 1.00 98.38 95 ASP A CA 1
ATOM 709 C C . ASP A 1 95 ? -13.947 4.715 13.650 1.00 98.38 95 ASP A C 1
ATOM 711 O O . ASP A 1 95 ? -14.527 3.747 13.170 1.00 98.38 95 ASP A O 1
ATOM 715 N N . LEU A 1 96 ? -14.600 5.581 14.435 1.00 98.38 96 LEU A N 1
ATOM 716 C CA . LEU A 1 96 ? -16.035 5.452 14.714 1.00 98.38 96 LEU A CA 1
ATOM 717 C C . LEU A 1 96 ? -16.890 5.650 13.457 1.00 98.38 96 LEU A C 1
ATOM 719 O O . LEU A 1 96 ? -17.885 4.950 13.273 1.00 98.38 96 LEU A O 1
ATOM 723 N N . VAL A 1 97 ? -16.505 6.578 12.575 1.00 98.50 97 VAL A N 1
ATOM 724 C CA . VAL A 1 97 ? -17.155 6.732 11.268 1.00 98.50 97 VAL A CA 1
ATOM 725 C C . VAL A 1 97 ? -16.981 5.476 10.421 1.00 98.50 97 VAL A C 1
ATOM 727 O O . VAL A 1 97 ? -17.957 5.043 9.811 1.00 98.50 97 VAL A O 1
ATOM 730 N N . GLU A 1 98 ? -15.785 4.882 10.393 1.00 98.25 98 GLU A N 1
ATOM 731 C CA . GLU A 1 98 ? -15.544 3.621 9.691 1.00 98.25 98 GLU A CA 1
ATOM 732 C C . GLU A 1 98 ? -16.473 2.528 10.218 1.00 98.25 98 GLU A C 1
ATOM 734 O O . GLU A 1 98 ? -17.126 1.866 9.421 1.00 98.25 98 GLU A O 1
ATOM 739 N N . GLU A 1 99 ? -16.612 2.379 11.535 1.00 98.38 99 GLU A N 1
ATOM 740 C CA . GLU A 1 99 ? -17.492 1.369 12.129 1.00 98.38 99 GLU A CA 1
ATOM 741 C C . GLU A 1 99 ? -18.963 1.568 11.749 1.00 98.38 99 GLU A C 1
ATOM 743 O O . GLU A 1 99 ? -19.644 0.609 11.373 1.00 98.38 99 GLU A O 1
ATOM 748 N N . VAL A 1 100 ? -19.447 2.814 11.788 1.00 98.44 100 VAL A N 1
ATOM 749 C CA . VAL A 1 100 ? -20.809 3.158 11.354 1.00 98.44 100 VAL A CA 1
ATOM 750 C C . VAL A 1 100 ? -20.988 2.839 9.870 1.00 98.44 100 VAL A C 1
ATOM 752 O O . VAL A 1 100 ? -21.912 2.117 9.502 1.00 98.44 100 VAL A O 1
ATOM 755 N N . MET A 1 101 ? -20.081 3.315 9.018 1.00 98.06 101 MET A N 1
ATOM 756 C CA . MET A 1 101 ? -20.101 3.098 7.569 1.00 98.06 101 MET A CA 1
ATOM 757 C C . MET A 1 101 ? -20.019 1.613 7.201 1.00 98.06 101 MET A C 1
ATOM 759 O O . MET A 1 101 ? -20.746 1.151 6.325 1.00 98.06 101 MET A O 1
ATOM 763 N N . ARG A 1 102 ? -19.145 0.856 7.866 1.00 97.50 102 ARG A N 1
ATOM 764 C CA . ARG A 1 102 ? -18.883 -0.564 7.612 1.00 97.50 102 ARG A CA 1
ATOM 765 C C . ARG A 1 102 ? -20.119 -1.414 7.861 1.00 97.50 102 ARG A C 1
ATOM 767 O O . ARG A 1 102 ? -20.394 -2.314 7.074 1.00 97.50 102 ARG A O 1
ATOM 774 N N . ILE A 1 103 ? -20.859 -1.126 8.932 1.00 98.06 103 ILE A N 1
ATOM 775 C CA . ILE A 1 103 ? -22.090 -1.854 9.265 1.00 98.06 103 ILE A CA 1
ATOM 776 C C . ILE A 1 103 ? -23.295 -1.327 8.485 1.00 98.06 103 ILE A C 1
ATOM 778 O O . ILE A 1 103 ? -24.135 -2.127 8.084 1.00 98.06 103 ILE A O 1
ATOM 782 N N . TYR A 1 104 ? -23.384 -0.015 8.246 1.00 97.69 104 TYR A N 1
ATOM 783 C CA . TYR A 1 104 ? -24.462 0.569 7.443 1.00 97.69 104 TYR A CA 1
ATOM 784 C C . TYR A 1 104 ? -24.377 0.151 5.966 1.00 97.69 104 TYR A C 1
ATOM 786 O O . TYR A 1 104 ? -25.397 -0.046 5.311 1.00 97.69 104 TYR A O 1
ATOM 794 N N . GLY A 1 105 ? -23.162 -0.024 5.447 1.00 96.75 105 GLY A N 1
ATOM 795 C CA . GLY A 1 105 ? -22.887 -0.541 4.111 1.00 96.75 105 GLY A CA 1
ATOM 796 C C . GLY A 1 105 ? -22.101 0.448 3.257 1.00 96.75 105 GLY A C 1
ATOM 797 O O . GLY A 1 105 ? -22.569 1.543 2.950 1.00 96.75 105 GLY A O 1
ATOM 798 N N . VAL A 1 106 ? -20.921 0.018 2.804 1.00 95.19 106 VAL A N 1
ATOM 799 C CA . VAL A 1 106 ? -20.064 0.778 1.874 1.00 95.19 106 VAL A CA 1
ATOM 800 C C . VAL A 1 106 ? -20.756 0.994 0.523 1.00 95.19 106 VAL A C 1
ATOM 802 O O . VAL A 1 106 ? -20.549 2.021 -0.115 1.00 95.19 106 VAL A O 1
ATOM 805 N N . ASP A 1 107 ? -21.641 0.080 0.121 1.00 95.88 107 ASP A N 1
ATOM 806 C CA . ASP A 1 107 ? -22.423 0.187 -1.119 1.00 95.88 107 ASP A CA 1
ATOM 807 C C . ASP A 1 107 ? -23.388 1.387 -1.127 1.00 95.88 107 ASP A C 1
ATOM 809 O O . ASP A 1 107 ? -23.832 1.820 -2.190 1.00 95.88 107 ASP A O 1
ATOM 813 N N . ASN A 1 108 ? -23.682 1.964 0.044 1.00 95.25 108 ASN A N 1
ATOM 814 C CA . ASN A 1 108 ? -24.499 3.171 0.164 1.00 95.25 108 ASN A CA 1
ATOM 815 C C . ASN A 1 108 ? -23.712 4.464 -0.121 1.00 95.25 108 ASN A C 1
ATOM 817 O O . ASN A 1 108 ? -24.309 5.542 -0.170 1.00 95.25 108 ASN A O 1
ATOM 821 N N . ILE A 1 109 ? -22.390 4.391 -0.320 1.00 94.62 109 ILE A N 1
ATOM 822 C CA . ILE A 1 109 ? -21.582 5.547 -0.723 1.00 94.62 109 ILE A CA 1
ATOM 823 C C . ILE A 1 109 ? -21.859 5.855 -2.195 1.00 94.62 109 ILE A C 1
ATOM 825 O O . ILE A 1 109 ? -21.426 5.139 -3.099 1.00 94.62 109 ILE A O 1
ATOM 829 N N . ALA A 1 110 ? -22.545 6.968 -2.450 1.00 91.50 110 ALA A N 1
ATOM 830 C CA . ALA A 1 110 ? -22.749 7.452 -3.808 1.00 91.50 110 ALA A CA 1
ATOM 831 C C . ALA A 1 110 ? -21.404 7.881 -4.433 1.00 91.50 110 ALA A C 1
ATOM 833 O O . ALA A 1 110 ? -20.703 8.711 -3.846 1.00 91.50 110 ALA A O 1
ATOM 834 N N . PRO A 1 111 ? -21.043 7.398 -5.638 1.00 91.69 111 PRO A N 1
ATOM 835 C CA . PRO A 1 111 ? -19.868 7.889 -6.345 1.00 91.69 111 PRO A CA 1
ATOM 836 C C . PRO A 1 111 ? -20.003 9.387 -6.619 1.00 91.69 111 PRO A C 1
ATOM 838 O O . PRO A 1 111 ? -20.961 9.824 -7.257 1.00 91.69 111 PRO A O 1
ATOM 841 N N . GLN A 1 112 ? -19.033 10.173 -6.163 1.00 87.25 112 GLN A N 1
ATOM 842 C CA . GLN A 1 112 ? -18.980 11.610 -6.414 1.00 87.25 112 GLN A CA 1
ATOM 843 C C . GLN A 1 112 ? -17.657 11.956 -7.099 1.00 87.25 112 GLN A C 1
ATOM 845 O O . GLN A 1 112 ? -16.595 11.559 -6.608 1.00 87.25 112 GLN A O 1
ATOM 850 N N . PRO A 1 113 ? -17.673 12.678 -8.233 1.00 87.12 113 PRO A N 1
ATOM 851 C CA . PRO A 1 113 ? -16.442 13.196 -8.803 1.00 87.12 113 PRO A CA 1
ATOM 852 C C . PRO A 1 113 ? -15.827 14.207 -7.831 1.00 87.12 113 PRO A C 1
ATOM 854 O O . PRO A 1 113 ? -16.533 15.005 -7.214 1.00 87.12 113 PRO A O 1
ATOM 857 N N . LEU A 1 114 ? -14.499 14.203 -7.717 1.00 84.94 114 LEU A N 1
ATOM 858 C CA . LEU A 1 114 ? -13.806 15.265 -6.995 1.00 84.94 114 LEU A CA 1
ATOM 859 C C . LEU A 1 114 ? -14.100 16.601 -7.685 1.00 84.94 114 LEU A C 1
ATOM 861 O O . LEU A 1 114 ? -14.005 16.704 -8.911 1.00 84.94 114 LEU A O 1
ATOM 865 N N . GLY A 1 115 ? -14.458 17.614 -6.896 1.00 80.81 115 GLY A N 1
ATOM 866 C CA . GLY A 1 115 ? -14.657 18.962 -7.412 1.00 80.81 115 GLY A CA 1
ATOM 867 C C . GLY A 1 115 ? -13.394 19.440 -8.126 1.00 80.81 115 GLY A C 1
ATOM 868 O O . GLY A 1 115 ? -12.290 19.328 -7.593 1.00 80.81 115 GLY A O 1
ATOM 869 N N . ALA A 1 116 ? -13.543 19.959 -9.343 1.00 75.44 116 ALA A N 1
ATOM 870 C CA . ALA A 1 116 ? -12.436 20.608 -10.023 1.00 75.44 116 ALA A CA 1
ATOM 871 C C . ALA A 1 116 ? -12.125 21.912 -9.279 1.00 75.44 116 ALA A C 1
ATOM 873 O O . ALA A 1 116 ? -12.931 22.839 -9.285 1.00 75.44 116 ALA A O 1
ATOM 874 N N . HIS A 1 117 ? -10.975 21.985 -8.613 1.00 73.31 117 HIS A N 1
ATOM 875 C CA . HIS A 1 117 ? -10.456 23.270 -8.163 1.00 73.31 117 HIS A CA 1
ATOM 876 C C . HIS A 1 117 ? -10.041 24.060 -9.407 1.00 73.31 117 HIS A C 1
ATOM 878 O O . HIS A 1 117 ? -9.321 23.520 -10.247 1.00 73.31 117 HIS A O 1
ATOM 884 N N . ASP A 1 118 ? -10.522 25.298 -9.542 1.00 66.62 118 ASP A N 1
ATOM 885 C CA . ASP A 1 118 ? -10.251 26.190 -10.674 1.00 66.62 118 ASP A CA 1
ATOM 886 C C . ASP A 1 118 ? -8.743 26.344 -10.925 1.00 66.62 118 ASP A C 1
ATOM 888 O O . ASP A 1 118 ? -8.065 27.205 -10.366 1.00 66.62 118 ASP A O 1
ATOM 892 N N . ALA A 1 119 ? -8.195 25.496 -11.788 1.00 63.50 119 ALA A N 1
ATOM 893 C CA . ALA A 1 119 ? -6.848 25.619 -12.301 1.00 63.50 119 ALA A CA 1
ATOM 894 C C . ALA A 1 119 ? -6.857 25.169 -13.758 1.00 63.50 119 ALA A C 1
ATOM 896 O O . ALA A 1 119 ? -7.096 24.005 -14.082 1.00 63.50 119 ALA A O 1
ATOM 897 N N . VAL A 1 120 ? -6.594 26.122 -14.652 1.00 61.16 120 VAL A N 1
ATOM 898 C CA . VAL A 1 120 ? -6.289 25.861 -16.059 1.00 61.16 120 VAL A CA 1
ATOM 899 C C . VAL A 1 120 ? -5.235 24.759 -16.099 1.00 61.16 120 VAL A C 1
ATOM 901 O O . VAL A 1 120 ? -4.159 24.937 -15.531 1.00 61.16 120 VAL A O 1
ATOM 904 N N . ASN A 1 121 ? -5.553 23.622 -16.724 1.00 61.81 121 ASN A N 1
ATOM 905 C CA . ASN A 1 121 ? -4.673 22.456 -16.783 1.00 61.81 121 ASN A CA 1
ATOM 906 C C . ASN A 1 121 ? -3.262 22.874 -17.234 1.00 61.81 121 ASN A C 1
ATOM 908 O O . ASN A 1 121 ? -3.010 23.081 -18.425 1.00 61.81 121 ASN A O 1
ATOM 912 N N . ALA A 1 122 ? -2.327 22.994 -16.287 1.00 65.94 122 ALA A N 1
ATOM 913 C CA . ALA A 1 122 ? -0.911 23.120 -16.595 1.00 65.94 122 ALA A CA 1
ATOM 914 C C . ALA A 1 122 ? -0.478 21.886 -17.402 1.00 65.94 122 ALA A C 1
ATOM 916 O O . ALA A 1 122 ? -1.153 20.854 -17.377 1.00 65.94 122 ALA A O 1
ATOM 917 N N . LYS A 1 123 ? 0.640 21.975 -18.140 1.00 63.19 123 LYS A N 1
ATOM 918 C CA . LYS A 1 123 ? 1.185 20.832 -18.894 1.00 63.19 123 LYS A CA 1
ATOM 919 C C . LYS A 1 123 ? 1.170 19.578 -18.015 1.00 63.19 123 LYS A C 1
ATOM 921 O O . LYS A 1 123 ? 1.977 19.454 -17.102 1.00 63.19 123 LYS A O 1
ATOM 926 N N . ILE A 1 124 ? 0.273 18.649 -18.348 1.00 77.25 124 ILE A N 1
ATOM 927 C CA . ILE A 1 124 ? 0.028 17.425 -17.572 1.00 77.25 124 ILE A CA 1
ATOM 928 C C . ILE A 1 124 ? 1.289 16.546 -17.541 1.00 77.25 124 ILE A C 1
ATOM 930 O O . ILE A 1 124 ? 1.489 15.760 -16.620 1.00 77.25 124 ILE A O 1
ATOM 934 N N . LEU A 1 125 ? 2.160 16.685 -18.550 1.00 88.38 125 LEU A N 1
ATOM 935 C CA . LEU A 1 125 ? 3.380 15.900 -18.683 1.00 88.38 125 LEU A CA 1
ATOM 936 C C . LEU A 1 125 ? 4.638 16.735 -18.470 1.00 88.38 125 LEU A C 1
ATOM 938 O O . LEU A 1 125 ? 4.827 17.783 -19.094 1.00 88.38 125 LEU A O 1
ATOM 942 N N . THR A 1 126 ? 5.561 16.185 -17.686 1.00 91.50 126 THR A N 1
ATOM 943 C CA . THR A 1 126 ? 6.913 16.720 -17.536 1.00 91.50 126 THR A CA 1
ATOM 944 C C . THR A 1 126 ? 7.714 16.556 -18.830 1.00 91.50 126 THR A C 1
ATOM 946 O O . THR A 1 126 ? 7.453 15.678 -19.661 1.00 91.50 126 THR A O 1
ATOM 949 N N . VAL A 1 127 ? 8.762 17.368 -18.996 1.00 92.81 127 VAL A N 1
ATOM 950 C CA . VAL A 1 127 ? 9.681 17.267 -20.146 1.00 92.81 127 VAL A CA 1
ATOM 951 C C . VAL A 1 127 ? 10.263 15.853 -20.276 1.00 92.81 127 VAL A C 1
ATOM 953 O O . VAL A 1 127 ? 10.363 15.323 -21.384 1.00 92.81 127 VAL A O 1
ATOM 956 N N . LEU A 1 128 ? 10.600 15.210 -19.153 1.00 92.94 128 LEU A N 1
ATOM 957 C CA . LEU A 1 128 ? 11.138 13.851 -19.141 1.00 92.94 128 LEU A CA 1
ATOM 958 C C . LEU A 1 128 ? 10.119 12.817 -19.639 1.00 92.94 128 LEU A C 1
ATOM 960 O O . LEU A 1 128 ? 10.481 11.923 -20.407 1.00 92.94 128 LEU A O 1
ATOM 964 N N . GLN A 1 129 ? 8.844 12.947 -19.260 1.00 94.62 129 GLN A N 1
ATOM 965 C CA . GLN A 1 129 ? 7.774 12.066 -19.739 1.00 94.62 129 GLN A CA 1
ATOM 966 C C . GLN A 1 129 ? 7.564 12.211 -21.252 1.00 94.62 129 GLN A C 1
ATOM 968 O O . GLN A 1 129 ? 7.451 11.204 -21.955 1.00 94.62 129 GLN A O 1
ATOM 973 N N . ILE A 1 130 ? 7.585 13.445 -21.770 1.00 95.19 130 ILE A N 1
ATOM 974 C CA . ILE A 1 130 ? 7.486 13.718 -23.213 1.00 95.19 130 ILE A CA 1
ATOM 975 C C . ILE A 1 130 ? 8.658 13.071 -23.961 1.00 95.19 130 ILE A C 1
ATOM 977 O O . ILE A 1 130 ? 8.444 12.318 -24.913 1.00 95.19 130 ILE A O 1
ATOM 981 N N . ARG A 1 131 ? 9.895 13.301 -23.503 1.00 95.88 131 ARG A N 1
ATOM 982 C CA . ARG A 1 131 ? 11.109 12.741 -24.123 1.00 95.88 131 ARG A CA 1
ATOM 983 C C . ARG A 1 131 ? 11.138 11.217 -24.074 1.00 95.88 131 ARG A C 1
ATOM 985 O O . ARG A 1 131 ? 11.496 10.589 -25.063 1.00 95.88 131 ARG A O 1
ATOM 992 N N . THR A 1 132 ? 10.697 10.619 -22.968 1.00 97.06 132 THR A N 1
ATOM 993 C CA . THR A 1 132 ? 10.600 9.159 -22.822 1.00 97.06 132 THR A CA 1
ATOM 994 C C . THR A 1 132 ? 9.641 8.570 -23.853 1.00 97.06 132 THR A C 1
ATOM 996 O O . THR A 1 132 ? 9.996 7.627 -24.557 1.00 97.06 132 THR A O 1
ATOM 999 N N . ARG A 1 133 ? 8.442 9.152 -24.003 1.00 96.94 133 ARG A N 1
ATOM 1000 C CA . ARG A 1 133 ? 7.457 8.710 -25.006 1.00 96.94 133 ARG A CA 1
ATOM 1001 C C . ARG A 1 133 ? 7.986 8.867 -26.431 1.00 96.94 133 ARG A C 1
ATOM 1003 O O . ARG A 1 133 ? 7.815 7.960 -27.241 1.00 96.94 133 ARG A O 1
ATOM 1010 N N . ALA A 1 134 ? 8.648 9.986 -26.724 1.00 97.56 134 ALA A N 1
ATOM 1011 C CA . ALA A 1 134 ? 9.258 10.229 -28.028 1.00 97.56 134 ALA A CA 1
ATOM 1012 C C . ALA A 1 134 ? 10.368 9.210 -28.344 1.00 97.56 134 ALA A C 1
ATOM 1014 O O . ALA A 1 134 ? 10.366 8.639 -29.430 1.00 97.56 134 ALA A O 1
ATOM 1015 N N . ALA 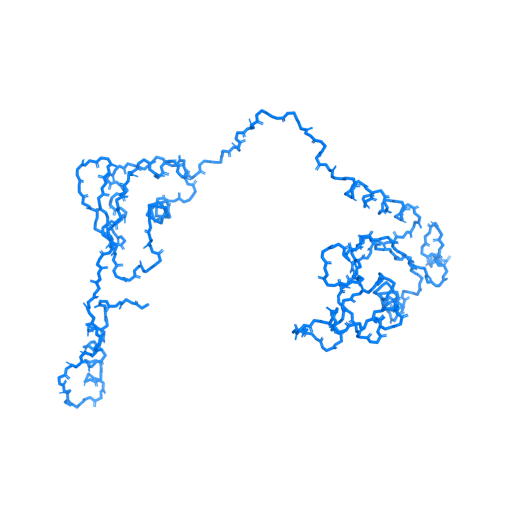A 1 135 ? 11.260 8.921 -27.389 1.00 98.06 135 ALA A N 1
ATOM 1016 C CA . ALA A 1 135 ? 12.331 7.937 -27.553 1.00 98.06 135 ALA A CA 1
ATOM 1017 C C . ALA A 1 135 ? 11.786 6.524 -27.814 1.00 98.06 135 ALA A C 1
ATOM 1019 O O . ALA A 1 135 ? 12.233 5.865 -28.752 1.00 98.06 135 ALA A O 1
ATOM 1020 N N . LYS A 1 136 ? 10.771 6.087 -27.051 1.00 98.25 136 LYS A N 1
ATOM 1021 C CA . LYS A 1 136 ? 10.116 4.786 -27.269 1.00 98.25 136 LYS A CA 1
ATOM 1022 C C . LYS A 1 136 ? 9.524 4.677 -28.675 1.00 98.25 136 LYS A C 1
ATOM 1024 O O . LYS A 1 136 ? 9.815 3.724 -29.390 1.00 98.25 136 LYS A O 1
ATOM 1029 N N . ARG A 1 137 ? 8.756 5.686 -29.109 1.00 97.88 137 ARG A N 1
ATOM 1030 C CA . ARG A 1 137 ? 8.188 5.726 -30.471 1.00 97.88 137 ARG A CA 1
ATOM 1031 C C . ARG A 1 137 ? 9.277 5.708 -31.543 1.00 97.88 137 ARG A C 1
ATOM 1033 O O . ARG A 1 137 ? 9.156 4.981 -32.521 1.00 97.88 137 ARG A O 1
ATOM 1040 N N . ALA A 1 138 ? 10.350 6.472 -31.350 1.00 96.81 138 ALA A N 1
ATOM 1041 C CA . ALA A 1 138 ? 11.454 6.551 -32.300 1.00 96.81 138 ALA A CA 1
ATOM 1042 C C . ALA A 1 138 ? 12.194 5.212 -32.479 1.00 96.81 138 ALA A C 1
ATOM 1044 O O . ALA A 1 138 ? 12.671 4.933 -33.579 1.00 96.81 138 ALA A O 1
ATOM 1045 N N . LEU A 1 139 ? 12.308 4.398 -31.426 1.00 96.00 139 LEU A N 1
ATOM 1046 C CA . LEU A 1 139 ? 12.928 3.069 -31.487 1.00 96.00 139 LEU A CA 1
ATOM 1047 C C . LEU A 1 139 ? 11.968 2.023 -32.065 1.00 96.00 139 LEU A C 1
ATOM 1049 O O . LEU A 1 139 ? 12.381 1.237 -32.914 1.00 96.00 139 LEU A O 1
ATOM 1053 N N . ALA A 1 140 ? 10.684 2.081 -31.699 1.00 95.38 140 ALA A N 1
ATOM 1054 C CA . ALA A 1 140 ? 9.648 1.201 -32.241 1.00 95.38 140 ALA A CA 1
ATOM 1055 C C . ALA A 1 140 ? 9.493 1.344 -33.766 1.00 95.38 140 ALA A C 1
ATOM 1057 O O . ALA A 1 140 ? 9.480 0.348 -34.482 1.00 95.38 140 ALA A O 1
ATOM 1058 N N . VAL A 1 141 ? 9.471 2.579 -34.287 1.00 94.75 141 VAL A N 1
ATOM 1059 C CA . VAL A 1 141 ? 9.391 2.843 -35.741 1.00 94.75 141 VAL A CA 1
ATOM 1060 C C . VAL A 1 141 ? 10.628 2.334 -36.497 1.00 94.75 141 VAL A C 1
ATOM 1062 O O . VAL A 1 141 ? 10.562 2.103 -37.698 1.00 94.75 141 VAL A O 1
ATOM 1065 N N . ARG A 1 142 ? 11.748 2.093 -35.804 1.00 92.00 142 ARG A N 1
ATOM 1066 C CA . ARG A 1 142 ? 12.957 1.465 -36.364 1.00 92.00 142 ARG A CA 1
ATOM 1067 C C . ARG A 1 142 ? 12.946 -0.064 -36.222 1.00 92.00 142 ARG A C 1
ATOM 1069 O O . ARG A 1 142 ? 14.009 -0.673 -36.105 1.00 92.00 142 ARG A O 1
ATOM 1076 N N . GLY A 1 143 ? 11.768 -0.682 -36.150 1.00 91.88 143 GLY A N 1
ATOM 1077 C CA . GLY A 1 143 ? 11.615 -2.139 -36.132 1.00 91.88 143 GLY A CA 1
ATOM 1078 C C . GLY A 1 143 ? 12.131 -2.820 -34.861 1.00 91.88 143 GLY A C 1
ATOM 1079 O O . GLY A 1 143 ? 12.496 -3.991 -34.906 1.00 91.88 143 GLY A O 1
ATOM 1080 N N . MET A 1 144 ? 12.216 -2.099 -33.738 1.00 95.62 144 MET A N 1
ATOM 1081 C CA . MET A 1 144 ? 12.634 -2.669 -32.452 1.00 95.62 144 MET A CA 1
ATOM 1082 C C . MET A 1 144 ? 11.421 -2.991 -31.580 1.00 95.62 144 MET A C 1
ATOM 1084 O O . MET A 1 144 ? 10.458 -2.229 -31.543 1.00 95.62 144 MET A O 1
ATOM 1088 N N . MET A 1 145 ? 11.503 -4.077 -30.817 1.00 95.94 145 MET A N 1
ATOM 1089 C CA . MET A 1 145 ? 10.517 -4.446 -29.804 1.00 95.94 145 MET A CA 1
ATOM 1090 C C . MET A 1 145 ? 10.931 -3.913 -28.432 1.00 95.94 145 MET A C 1
ATOM 1092 O O . MET A 1 145 ? 12.102 -3.995 -28.055 1.00 95.94 145 MET A O 1
ATOM 1096 N N . GLU A 1 146 ? 9.978 -3.355 -27.687 1.00 98.00 146 GLU A N 1
ATOM 1097 C CA . GLU A 1 146 ? 10.245 -2.871 -26.334 1.00 98.00 146 GLU A CA 1
ATOM 1098 C C . GLU A 1 146 ? 10.446 -4.057 -25.383 1.00 98.00 146 GLU A C 1
ATOM 1100 O O . GLU A 1 146 ? 9.617 -4.962 -25.311 1.00 98.00 146 GLU A O 1
ATOM 1105 N N . ALA A 1 147 ? 11.546 -4.033 -24.639 1.00 98.00 147 ALA A N 1
ATOM 1106 C CA . ALA A 1 147 ? 11.841 -4.938 -23.545 1.00 98.00 147 ALA A CA 1
ATOM 1107 C C . ALA A 1 147 ? 11.824 -4.169 -22.219 1.00 98.00 147 ALA A C 1
ATOM 1109 O O . ALA A 1 147 ? 12.175 -2.990 -22.152 1.00 98.00 147 ALA A O 1
ATOM 1110 N N . VAL A 1 148 ? 11.451 -4.868 -21.149 1.00 97.62 148 VAL A N 1
ATOM 1111 C CA . VAL A 1 148 ? 11.574 -4.383 -19.772 1.00 97.62 148 VAL A CA 1
ATOM 1112 C C . VAL A 1 148 ? 12.461 -5.371 -19.034 1.00 97.62 148 VAL A C 1
ATOM 1114 O O . VAL A 1 148 ? 12.085 -6.528 -18.843 1.00 97.62 148 VAL A O 1
ATOM 1117 N N . THR A 1 149 ? 13.669 -4.937 -18.687 1.00 96.88 149 THR A N 1
ATOM 1118 C CA . THR A 1 149 ? 14.651 -5.774 -17.992 1.00 96.88 149 THR A CA 1
ATOM 1119 C C . THR A 1 149 ? 14.749 -5.386 -16.521 1.00 96.88 149 THR A C 1
ATOM 1121 O O . THR A 1 149 ? 14.353 -4.287 -16.131 1.00 96.88 149 THR A O 1
ATOM 1124 N N . TRP A 1 150 ? 15.247 -6.302 -15.690 1.00 95.56 150 TRP A N 1
ATOM 1125 C CA . TRP A 1 150 ? 15.446 -6.037 -14.268 1.00 95.56 150 TRP A CA 1
ATOM 1126 C C . TRP A 1 150 ? 16.430 -4.880 -14.053 1.00 95.56 150 TRP A C 1
ATOM 1128 O O . TRP A 1 150 ? 17.408 -4.736 -14.791 1.00 95.56 150 TRP A O 1
ATOM 1138 N N . SER A 1 151 ? 16.161 -4.055 -13.038 1.00 95.56 151 SER A N 1
ATOM 1139 C CA . SER A 1 151 ? 17.069 -2.978 -12.622 1.00 95.56 151 SER A CA 1
ATOM 1140 C C . SER A 1 151 ? 18.292 -3.501 -11.879 1.00 95.56 151 SER A C 1
ATOM 1142 O O . SER A 1 151 ? 19.330 -2.852 -11.922 1.00 95.56 151 SER A O 1
ATOM 1144 N N . PHE A 1 152 ? 18.178 -4.657 -11.226 1.00 94.31 152 PHE A N 1
ATOM 1145 C CA . PHE A 1 152 ? 19.280 -5.362 -10.583 1.00 94.31 152 PHE A CA 1
ATOM 1146 C C . PHE A 1 152 ? 19.710 -6.557 -11.436 1.00 94.31 152 PHE A C 1
ATOM 1148 O O . PHE A 1 152 ? 18.884 -7.266 -12.014 1.00 94.31 152 PHE A O 1
ATOM 1155 N N . ILE A 1 153 ? 21.015 -6.741 -11.556 1.00 96.19 153 ILE A N 1
ATOM 1156 C CA . ILE A 1 153 ? 21.667 -7.691 -12.454 1.00 96.19 153 ILE A CA 1
ATOM 1157 C C . ILE A 1 153 ? 22.797 -8.414 -11.703 1.00 96.19 153 ILE A C 1
ATOM 1159 O O . ILE A 1 153 ? 23.179 -7.983 -10.610 1.00 96.19 153 ILE A O 1
ATOM 1163 N N . PRO A 1 154 ? 23.361 -9.499 -12.264 1.00 96.19 154 PRO A N 1
ATOM 1164 C CA . PRO A 1 154 ? 24.520 -10.142 -11.659 1.00 96.19 154 PRO A CA 1
ATOM 1165 C C . PRO A 1 154 ? 25.689 -9.160 -11.532 1.00 96.19 154 PRO A C 1
ATOM 1167 O O . PRO A 1 154 ? 25.978 -8.443 -12.493 1.00 96.19 154 PRO A O 1
ATOM 1170 N N . ALA A 1 155 ? 26.414 -9.191 -10.409 1.00 95.50 155 ALA A N 1
ATOM 1171 C CA . ALA A 1 155 ? 27.595 -8.348 -10.164 1.00 95.50 155 ALA A CA 1
ATOM 1172 C C . ALA A 1 155 ? 28.570 -8.332 -11.355 1.00 95.50 155 ALA A C 1
ATOM 1174 O O . ALA A 1 155 ? 28.894 -7.279 -11.897 1.00 95.50 155 ALA A O 1
ATOM 1175 N N . LYS A 1 156 ? 28.910 -9.521 -11.873 1.00 95.69 156 LYS A N 1
ATOM 1176 C CA . LYS A 1 156 ? 29.782 -9.685 -13.048 1.00 95.69 156 LYS A CA 1
ATOM 1177 C C . LYS A 1 156 ? 29.277 -8.940 -14.287 1.00 95.69 156 LYS A C 1
ATOM 1179 O O . LYS A 1 156 ? 30.069 -8.466 -15.091 1.00 95.69 156 LYS A O 1
ATOM 1184 N N . HIS A 1 157 ? 27.961 -8.858 -14.481 1.00 96.44 157 HIS A N 1
ATOM 1185 C CA . HIS A 1 157 ? 27.382 -8.117 -15.601 1.00 96.44 157 HIS A CA 1
ATOM 1186 C C . HIS A 1 157 ? 27.419 -6.607 -15.357 1.00 96.44 157 HIS A C 1
ATOM 1188 O O . HIS A 1 157 ? 27.602 -5.858 -16.310 1.00 96.44 157 HIS A O 1
ATOM 1194 N N . ALA A 1 158 ? 27.249 -6.153 -14.114 1.00 96.56 158 ALA A N 1
ATOM 1195 C CA . ALA A 1 158 ? 27.398 -4.743 -13.771 1.00 96.56 158 ALA A CA 1
ATOM 1196 C C . ALA A 1 158 ? 28.846 -4.275 -13.986 1.00 96.56 158 ALA A C 1
ATOM 1198 O O . ALA A 1 158 ? 29.062 -3.271 -14.662 1.00 96.56 158 ALA A O 1
ATOM 1199 N N . GLU A 1 159 ? 29.829 -5.043 -13.509 1.00 96.19 159 GLU A N 1
ATOM 1200 C CA . GLU A 1 159 ? 31.268 -4.763 -13.647 1.00 96.19 159 GLU A CA 1
ATOM 1201 C C . GLU A 1 159 ? 31.693 -4.555 -15.112 1.00 96.19 159 GLU A C 1
ATOM 1203 O O . GLU A 1 159 ? 32.400 -3.597 -15.424 1.00 96.19 159 GLU A O 1
ATOM 1208 N N . LEU A 1 160 ? 31.190 -5.381 -16.043 1.00 96.88 160 LEU A N 1
ATOM 1209 C CA . LEU A 1 160 ? 31.483 -5.261 -17.483 1.00 96.88 160 LEU A CA 1
ATOM 1210 C C . LEU A 1 160 ? 31.013 -3.938 -18.113 1.00 96.88 160 LEU A C 1
ATOM 1212 O O . LEU A 1 160 ? 31.464 -3.583 -19.200 1.00 96.88 160 LEU A O 1
ATOM 1216 N N . PHE A 1 161 ? 30.102 -3.219 -17.457 1.00 96.00 161 PHE A N 1
ATOM 1217 C CA . PHE A 1 161 ? 29.524 -1.967 -17.943 1.00 96.00 161 PHE A CA 1
ATOM 1218 C C . PHE A 1 161 ? 29.779 -0.800 -16.977 1.00 96.00 161 PHE A C 1
ATOM 1220 O O . PHE A 1 161 ? 29.016 0.164 -16.967 1.00 96.00 161 PHE A O 1
ATOM 1227 N N . GLY A 1 162 ? 30.855 -0.877 -16.183 1.00 93.06 162 GLY A N 1
ATOM 1228 C CA . GLY A 1 162 ? 31.296 0.203 -15.293 1.00 93.06 162 GLY A CA 1
ATOM 1229 C C . GLY A 1 162 ? 30.518 0.311 -13.977 1.00 93.06 162 GLY A C 1
ATOM 1230 O O . GLY A 1 162 ? 30.575 1.350 -13.325 1.00 93.06 162 GLY A O 1
ATOM 1231 N N . GLY A 1 163 ? 29.775 -0.732 -13.603 1.00 93.81 163 GLY A N 1
ATOM 1232 C CA . GLY A 1 163 ? 29.089 -0.871 -12.316 1.00 93.81 163 GLY A CA 1
ATOM 1233 C C . GLY A 1 163 ? 29.896 -1.696 -11.309 1.00 93.81 163 GLY A C 1
ATOM 1234 O O . GLY A 1 163 ? 31.118 -1.786 -11.407 1.00 93.81 163 GLY A O 1
ATOM 1235 N N . GLY A 1 164 ? 29.200 -2.330 -10.361 1.00 92.50 164 GLY A N 1
ATOM 1236 C CA . GLY A 1 164 ? 29.813 -3.177 -9.327 1.00 92.50 164 GLY A CA 1
ATOM 1237 C C . GLY A 1 164 ? 30.287 -2.411 -8.087 1.00 92.50 164 GLY A C 1
ATOM 1238 O O . GLY A 1 164 ? 30.991 -2.966 -7.244 1.00 92.50 164 GLY A O 1
ATOM 1239 N N . GLN A 1 165 ? 29.942 -1.124 -7.961 1.00 94.00 165 GLN A N 1
ATOM 1240 C CA . GLN A 1 165 ? 30.260 -0.349 -6.764 1.00 94.00 165 GLN A CA 1
ATOM 1241 C C . GLN A 1 165 ? 29.464 -0.874 -5.566 1.00 94.00 165 GLN A C 1
ATOM 1243 O O . GLN A 1 165 ? 28.263 -1.115 -5.667 1.00 94.00 165 GLN A O 1
ATOM 1248 N N . THR A 1 166 ? 30.104 -0.949 -4.397 1.00 93.69 166 THR A N 1
ATOM 1249 C CA . THR A 1 166 ? 29.457 -1.388 -3.149 1.00 93.69 166 THR A CA 1
ATOM 1250 C C . THR A 1 166 ? 28.202 -0.576 -2.812 1.00 93.69 166 THR A C 1
ATOM 1252 O O . THR A 1 166 ? 27.247 -1.134 -2.284 1.00 93.69 166 THR A O 1
ATOM 1255 N N . THR A 1 167 ? 28.176 0.718 -3.150 1.00 94.19 167 THR A N 1
ATOM 1256 C CA . THR A 1 167 ? 27.023 1.613 -2.931 1.00 94.19 167 THR A CA 1
ATOM 1257 C C . THR A 1 167 ? 25.805 1.250 -3.780 1.00 94.19 167 THR A C 1
ATOM 1259 O O . THR A 1 167 ? 24.678 1.546 -3.401 1.00 94.19 167 THR A O 1
ATOM 1262 N N . LEU A 1 168 ? 26.010 0.573 -4.911 1.00 94.75 168 LEU A N 1
ATOM 1263 C CA . LEU A 1 168 ? 24.955 0.121 -5.818 1.00 94.75 168 LEU A CA 1
ATOM 1264 C C . LEU A 1 168 ? 24.602 -1.359 -5.635 1.00 94.75 168 LEU A C 1
ATOM 1266 O O . LEU A 1 168 ? 23.838 -1.914 -6.427 1.00 94.75 168 LEU A O 1
ATOM 1270 N N . LYS A 1 169 ? 25.123 -2.002 -4.587 1.00 95.25 169 LYS A N 1
ATOM 1271 C CA . LYS A 1 169 ? 24.790 -3.378 -4.236 1.00 95.25 169 LYS A CA 1
ATOM 1272 C C . LYS A 1 169 ? 23.597 -3.415 -3.283 1.00 95.25 169 LYS A C 1
ATOM 1274 O O . LYS A 1 169 ? 23.565 -2.718 -2.272 1.00 95.25 169 LYS A O 1
ATOM 1279 N N . LEU A 1 170 ? 22.618 -4.262 -3.582 1.00 94.12 170 LEU A N 1
ATOM 1280 C CA . LEU A 1 170 ? 21.461 -4.479 -2.721 1.00 94.12 170 LEU A CA 1
ATOM 1281 C C . LEU A 1 170 ? 21.887 -5.134 -1.403 1.00 94.12 170 LEU A C 1
ATOM 1283 O O . LEU A 1 170 ? 22.608 -6.131 -1.398 1.00 94.12 170 LEU A O 1
ATOM 1287 N N . ALA A 1 171 ? 21.380 -4.608 -0.285 1.00 93.75 171 ALA A N 1
ATOM 1288 C CA . ALA A 1 171 ? 21.654 -5.160 1.042 1.00 93.75 171 ALA A CA 1
ATOM 1289 C C . ALA A 1 171 ? 20.996 -6.535 1.263 1.00 93.75 171 ALA A C 1
ATOM 1291 O O . ALA A 1 171 ? 21.560 -7.387 1.942 1.00 93.75 171 ALA A O 1
ATOM 1292 N N . ASN A 1 172 ? 19.814 -6.754 0.679 1.00 93.81 172 ASN A N 1
ATOM 1293 C CA . ASN A 1 172 ? 19.063 -8.004 0.792 1.00 93.81 172 ASN A CA 1
ATOM 1294 C C . ASN A 1 172 ? 18.521 -8.425 -0.587 1.00 93.81 172 ASN A C 1
ATOM 1296 O O . ASN A 1 172 ? 17.354 -8.164 -0.895 1.00 93.81 172 ASN A O 1
ATOM 1300 N N . PRO A 1 173 ? 19.375 -8.975 -1.470 1.00 91.94 173 PRO A N 1
ATOM 1301 C CA . PRO A 1 173 ? 18.957 -9.364 -2.807 1.00 91.94 173 PRO A CA 1
ATOM 1302 C C . PRO A 1 173 ? 18.053 -10.601 -2.759 1.00 91.94 173 PRO A C 1
ATOM 1304 O O . PRO A 1 173 ? 18.317 -11.552 -2.027 1.00 91.94 173 PRO A O 1
ATOM 1307 N N . ILE A 1 174 ? 17.008 -10.612 -3.591 1.00 88.62 174 ILE A N 1
ATOM 1308 C CA . ILE A 1 174 ? 16.071 -11.745 -3.697 1.00 88.62 174 ILE A CA 1
ATOM 1309 C C . ILE A 1 174 ? 16.743 -13.022 -4.233 1.00 88.62 174 ILE A C 1
ATOM 1311 O O . ILE A 1 174 ? 16.307 -14.129 -3.927 1.00 88.62 174 ILE A O 1
ATOM 1315 N N . ALA A 1 175 ? 17.807 -12.866 -5.025 1.00 89.31 175 ALA A N 1
ATOM 1316 C CA . ALA A 1 175 ? 18.619 -13.949 -5.560 1.00 89.31 175 ALA A CA 1
ATOM 1317 C C . ALA A 1 175 ? 20.088 -13.515 -5.669 1.00 89.31 175 ALA A C 1
ATOM 1319 O O . ALA A 1 175 ? 20.390 -12.339 -5.877 1.00 89.31 175 ALA A O 1
ATOM 1320 N N . ALA A 1 176 ? 21.011 -14.473 -5.546 1.00 80.94 176 ALA A N 1
ATOM 1321 C CA . ALA A 1 176 ? 22.451 -14.199 -5.544 1.00 80.94 176 ALA A CA 1
ATOM 1322 C C . ALA A 1 176 ? 22.972 -13.619 -6.874 1.00 80.94 176 ALA A C 1
ATOM 1324 O O . ALA A 1 176 ? 23.985 -12.926 -6.892 1.00 80.94 176 ALA A O 1
ATOM 1325 N N . ASP A 1 177 ? 22.279 -13.881 -7.983 1.00 86.38 177 ASP A N 1
ATOM 1326 C CA . ASP A 1 177 ? 22.570 -13.357 -9.320 1.00 86.38 177 ASP A CA 1
ATOM 1327 C C . ASP A 1 177 ? 21.828 -12.041 -9.625 1.00 86.38 177 ASP A C 1
ATOM 1329 O O . ASP A 1 177 ? 21.850 -11.557 -10.752 1.00 86.38 177 ASP A O 1
ATOM 1333 N N . MET A 1 178 ? 21.193 -11.429 -8.626 1.00 90.69 178 MET A N 1
ATOM 1334 C CA . MET A 1 178 ? 20.428 -10.185 -8.735 1.00 90.69 178 MET A CA 1
ATOM 1335 C C . MET A 1 178 ? 20.855 -9.193 -7.647 1.00 90.69 178 MET A C 1
ATOM 1337 O O . MET A 1 178 ? 20.031 -8.671 -6.898 1.00 90.69 178 MET A O 1
ATOM 1341 N N . SER A 1 179 ? 22.165 -8.968 -7.528 1.00 94.75 179 SER A N 1
ATOM 1342 C CA . SER A 1 179 ? 22.764 -8.230 -6.413 1.00 94.75 179 SER A CA 1
ATOM 1343 C C . SER A 1 179 ? 23.063 -6.761 -6.693 1.00 94.75 179 SER A C 1
ATOM 1345 O O . SER A 1 179 ? 23.116 -5.986 -5.743 1.00 94.75 179 SER A O 1
ATOM 1347 N N . ASP A 1 180 ? 23.249 -6.361 -7.952 1.00 96.56 180 ASP A N 1
ATOM 1348 C CA . ASP A 1 180 ? 23.839 -5.061 -8.289 1.00 96.56 180 ASP A CA 1
ATOM 1349 C C . ASP A 1 180 ? 22.914 -4.238 -9.178 1.00 96.56 180 ASP A C 1
ATOM 1351 O O . ASP A 1 180 ? 22.382 -4.739 -10.170 1.00 96.56 180 ASP A O 1
ATOM 1355 N N . MET A 1 181 ? 22.742 -2.956 -8.861 1.00 97.06 181 MET A N 1
ATOM 1356 C CA . MET A 1 181 ? 21.982 -2.034 -9.700 1.00 97.06 181 MET A CA 1
ATOM 1357 C C . MET A 1 181 ? 22.688 -1.825 -11.045 1.00 97.06 181 MET A C 1
ATOM 1359 O O . MET A 1 181 ? 23.906 -1.669 -11.128 1.00 97.06 181 MET A O 1
ATOM 1363 N N . ARG A 1 182 ? 21.915 -1.819 -12.133 1.00 96.94 182 ARG A N 1
ATOM 1364 C CA . ARG A 1 182 ? 22.460 -1.748 -13.490 1.00 96.94 182 ARG A CA 1
ATOM 1365 C C . ARG A 1 182 ? 23.048 -0.354 -13.795 1.00 96.94 182 ARG A C 1
ATOM 1367 O O . ARG A 1 182 ? 22.318 0.642 -13.734 1.00 96.94 182 ARG A O 1
ATOM 1374 N N . PRO A 1 183 ? 24.313 -0.267 -14.242 1.00 96.50 183 PRO A N 1
ATOM 1375 C CA . PRO A 1 183 ? 24.911 0.989 -14.712 1.00 96.50 183 PRO A CA 1
ATOM 1376 C C . PRO A 1 183 ? 24.487 1.325 -16.153 1.00 96.50 183 PRO A C 1
ATOM 1378 O O . PRO A 1 183 ? 24.682 2.429 -16.649 1.00 96.50 183 PRO A O 1
ATOM 1381 N N . SER A 1 184 ? 23.906 0.353 -16.861 1.00 97.38 184 SER A N 1
ATOM 1382 C CA . SER A 1 184 ? 23.509 0.441 -18.263 1.00 97.38 184 SER A CA 1
ATOM 1383 C C . SER A 1 184 ? 22.287 -0.440 -18.520 1.00 97.38 184 SER A C 1
ATOM 1385 O O . SER A 1 184 ? 22.038 -1.403 -17.797 1.00 97.38 184 SER A O 1
ATOM 1387 N N . LEU A 1 185 ? 21.529 -0.143 -19.577 1.00 98.31 185 LEU A N 1
ATOM 1388 C CA . LEU A 1 185 ? 20.446 -1.013 -20.058 1.00 98.31 185 LEU A CA 1
ATOM 1389 C C . LEU A 1 185 ? 20.972 -2.186 -20.905 1.00 98.31 185 LEU A C 1
ATOM 1391 O O . LEU A 1 185 ? 20.276 -3.182 -21.103 1.00 98.31 185 LEU A O 1
ATOM 1395 N N . LEU A 1 186 ? 22.203 -2.082 -21.417 1.00 98.06 186 LEU A N 1
ATOM 1396 C CA . LEU A 1 186 ? 22.794 -3.079 -22.311 1.00 98.06 186 LEU A CA 1
ATOM 1397 C C . LEU A 1 186 ? 22.960 -4.477 -21.687 1.00 98.06 186 LEU A C 1
ATOM 1399 O O . LEU A 1 186 ? 22.609 -5.428 -22.383 1.00 98.06 186 LEU A O 1
ATOM 1403 N N . PRO A 1 187 ? 23.403 -4.656 -2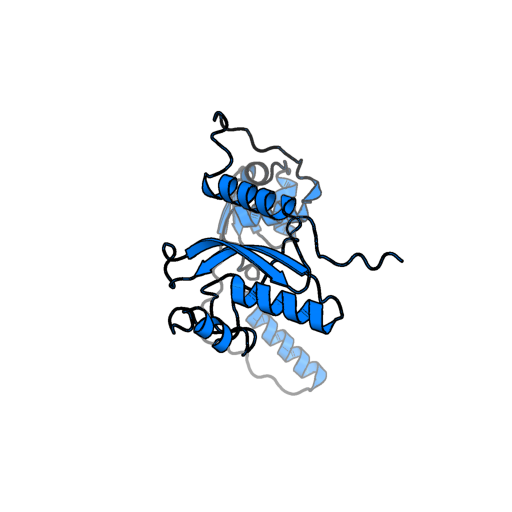0.421 1.00 97.62 187 PRO A N 1
ATOM 1404 C CA . PRO A 1 187 ? 23.503 -5.983 -19.809 1.00 97.62 187 PRO A CA 1
ATOM 1405 C C . PRO A 1 187 ? 22.190 -6.772 -19.884 1.00 97.62 187 PRO A C 1
ATOM 1407 O O . PRO A 1 187 ? 22.165 -7.919 -20.334 1.00 97.62 187 PRO A O 1
ATOM 1410 N N . GLY A 1 188 ? 21.082 -6.132 -19.498 1.00 97.38 188 GLY A N 1
ATOM 1411 C CA . GLY A 1 188 ? 19.755 -6.741 -19.524 1.00 97.38 188 GLY A CA 1
ATOM 1412 C C . GLY A 1 188 ? 19.288 -7.043 -20.947 1.00 97.38 188 GLY A C 1
ATOM 1413 O O . GLY A 1 188 ? 18.788 -8.137 -21.215 1.00 97.38 188 GLY A O 1
ATOM 1414 N N . LEU A 1 189 ? 19.483 -6.099 -21.874 1.00 98.38 189 LEU A N 1
ATOM 1415 C CA . LEU A 1 189 ? 19.100 -6.255 -23.280 1.00 98.38 189 LEU A CA 1
ATOM 1416 C C . LEU A 1 189 ? 19.890 -7.370 -23.983 1.00 98.38 189 LEU A C 1
ATOM 1418 O O . LEU A 1 189 ? 19.304 -8.155 -24.726 1.00 98.38 189 LEU A O 1
ATOM 1422 N N . ILE A 1 190 ? 21.195 -7.488 -23.725 1.00 97.88 190 ILE A N 1
ATOM 1423 C CA . ILE A 1 190 ? 22.050 -8.549 -24.277 1.00 97.88 190 ILE A CA 1
ATOM 1424 C C . ILE A 1 190 ? 21.641 -9.909 -23.710 1.00 97.88 190 ILE A C 1
ATOM 1426 O O . ILE A 1 190 ? 21.444 -10.851 -24.476 1.00 97.88 190 ILE A O 1
ATOM 1430 N N . ALA A 1 191 ? 21.431 -10.009 -22.394 1.00 96.62 191 ALA A N 1
ATOM 1431 C CA . ALA A 1 191 ? 20.945 -11.237 -21.770 1.00 96.62 191 ALA A CA 1
ATOM 1432 C C . ALA A 1 191 ? 19.561 -11.640 -22.310 1.00 96.62 191 ALA A C 1
ATOM 1434 O O . ALA A 1 191 ? 19.290 -12.819 -22.533 1.00 96.62 191 ALA A O 1
ATOM 1435 N N . ALA A 1 192 ? 18.674 -10.676 -22.572 1.00 97.50 192 ALA A N 1
ATOM 1436 C CA . ALA A 1 192 ? 17.390 -10.933 -23.219 1.00 97.50 192 ALA A CA 1
ATOM 1437 C C . ALA A 1 192 ? 17.555 -11.421 -24.668 1.00 97.50 192 ALA A C 1
ATOM 1439 O O . ALA A 1 192 ? 16.874 -12.366 -25.068 1.00 97.50 192 ALA A O 1
ATOM 1440 N N . ALA A 1 193 ? 18.469 -10.832 -25.442 1.00 97.12 193 ALA A N 1
ATOM 1441 C CA . ALA A 1 193 ? 18.758 -11.278 -26.801 1.00 97.12 193 ALA A CA 1
ATOM 1442 C C . ALA A 1 193 ? 19.342 -12.701 -26.829 1.00 97.12 193 ALA A C 1
ATOM 1444 O O . ALA A 1 193 ? 18.935 -13.507 -27.664 1.00 97.12 193 ALA A O 1
ATOM 1445 N N . GLN A 1 194 ? 20.229 -13.039 -25.888 1.00 97.06 194 GLN A N 1
ATOM 1446 C CA . GLN A 1 194 ? 20.767 -14.393 -25.753 1.00 97.06 194 GLN A CA 1
ATOM 1447 C C . GLN A 1 194 ? 19.675 -15.397 -25.363 1.00 97.06 194 GLN A C 1
ATOM 1449 O O . GLN A 1 194 ? 19.530 -16.410 -26.034 1.00 97.06 194 GLN A O 1
ATOM 1454 N N . ARG A 1 195 ? 18.816 -15.078 -24.385 1.00 96.75 195 ARG A N 1
ATOM 1455 C CA . ARG A 1 195 ? 17.688 -15.955 -24.011 1.00 96.75 195 ARG A CA 1
ATOM 1456 C C . ARG A 1 195 ? 16.714 -16.225 -25.161 1.00 96.75 195 ARG A C 1
ATOM 1458 O O . ARG A 1 195 ? 16.097 -17.285 -25.191 1.00 96.75 195 ARG A O 1
ATOM 1465 N N . ASN A 1 196 ? 16.532 -15.272 -26.078 1.00 96.69 196 ASN A N 1
ATOM 1466 C CA . ASN A 1 196 ? 15.749 -15.499 -27.297 1.00 96.69 196 ASN A CA 1
ATOM 1467 C C . ASN A 1 196 ? 16.474 -16.465 -28.240 1.00 96.69 196 ASN A C 1
ATOM 1469 O O . ASN A 1 196 ? 15.868 -17.409 -28.744 1.00 96.69 196 ASN A O 1
ATOM 1473 N N . ALA A 1 197 ? 17.780 -16.272 -28.418 1.00 95.62 197 ALA A N 1
ATOM 1474 C CA . ALA A 1 197 ? 18.610 -17.137 -29.241 1.00 95.62 197 ALA A CA 1
ATOM 1475 C C . ALA A 1 197 ? 18.635 -18.588 -28.763 1.00 95.62 197 ALA A C 1
ATOM 1477 O O . ALA A 1 197 ? 18.491 -19.494 -29.579 1.00 95.62 197 ALA A O 1
ATOM 1478 N N . ASP A 1 198 ? 18.757 -18.793 -27.452 1.00 97.06 198 ASP A N 1
ATOM 1479 C CA . ASP A 1 198 ? 18.739 -20.114 -26.814 1.00 97.06 198 ASP A CA 1
ATOM 1480 C C . ASP A 1 198 ? 17.402 -20.842 -27.047 1.00 97.06 198 ASP A C 1
ATOM 1482 O O . ASP A 1 198 ? 17.328 -22.064 -26.966 1.00 97.06 198 ASP A O 1
ATOM 1486 N N . LYS A 1 199 ? 16.343 -20.092 -27.386 1.00 96.12 199 LYS A N 1
ATOM 1487 C CA . LYS A 1 199 ? 15.011 -20.596 -27.756 1.00 96.12 199 LYS A CA 1
ATOM 1488 C C . LYS A 1 199 ? 14.778 -20.661 -29.272 1.00 96.12 199 LYS A C 1
ATOM 1490 O O . LYS A 1 199 ? 13.639 -20.787 -29.710 1.00 96.12 199 LYS A O 1
ATOM 1495 N N . GLY A 1 200 ? 15.830 -20.543 -30.081 1.00 94.38 200 GLY A N 1
ATOM 1496 C CA . GLY A 1 200 ? 15.755 -20.604 -31.544 1.00 94.38 200 GLY A CA 1
ATOM 1497 C C . GLY A 1 200 ? 15.383 -19.284 -32.228 1.00 94.38 200 GLY A C 1
ATOM 1498 O O . GLY A 1 200 ? 15.344 -19.226 -33.454 1.00 94.38 200 GLY A O 1
ATOM 1499 N N . VAL A 1 201 ? 15.171 -18.200 -31.475 1.00 91.69 201 VAL A N 1
ATOM 1500 C CA . VAL A 1 201 ? 14.878 -16.865 -32.021 1.00 91.69 201 VAL A CA 1
ATOM 1501 C C . VAL A 1 201 ? 16.173 -16.054 -32.057 1.00 91.69 201 VAL A C 1
ATOM 1503 O O . VAL A 1 201 ? 16.472 -15.255 -31.171 1.00 91.69 201 VAL A O 1
ATOM 1506 N N . GLY A 1 202 ? 17.006 -16.318 -33.066 1.00 87.69 202 GLY A N 1
ATOM 1507 C CA . GLY A 1 202 ? 18.354 -15.741 -33.154 1.00 87.69 202 GLY A CA 1
ATOM 1508 C C . GLY A 1 202 ? 18.414 -14.278 -33.613 1.00 87.69 202 GLY A C 1
ATOM 1509 O O . GLY A 1 202 ? 19.382 -13.577 -33.301 1.00 87.69 202 GLY A O 1
ATOM 1510 N N . ASP A 1 203 ? 17.373 -13.848 -34.315 1.00 93.12 203 ASP A N 1
ATOM 1511 C CA . ASP A 1 203 ? 17.236 -12.594 -35.048 1.00 93.12 203 ASP A CA 1
ATOM 1512 C C . ASP A 1 203 ? 16.295 -11.661 -34.266 1.00 93.12 203 ASP A C 1
ATOM 1514 O O . ASP A 1 203 ? 15.074 -11.798 -34.317 1.00 93.12 203 ASP A O 1
ATOM 1518 N N . VAL A 1 204 ? 16.862 -10.749 -33.464 1.00 94.38 204 VAL A N 1
ATOM 1519 C CA . VAL A 1 204 ? 16.092 -9.881 -32.552 1.00 94.38 204 VAL A CA 1
ATOM 1520 C C . VAL A 1 204 ? 16.586 -8.438 -32.564 1.00 94.38 204 VAL A C 1
ATOM 1522 O O . VAL A 1 204 ? 17.787 -8.170 -32.609 1.00 94.38 204 VAL A O 1
ATOM 1525 N N . ALA A 1 205 ? 15.643 -7.503 -32.457 1.00 96.56 205 ALA A N 1
ATOM 1526 C CA . ALA A 1 205 ? 15.892 -6.086 -32.223 1.00 96.56 205 ALA A CA 1
ATOM 1527 C C . ALA A 1 205 ? 15.119 -5.661 -30.969 1.00 96.56 205 ALA A C 1
ATOM 1529 O O . ALA A 1 205 ? 13.896 -5.560 -31.007 1.00 96.56 205 ALA A O 1
ATOM 1530 N N . LEU A 1 206 ? 15.818 -5.435 -29.857 1.00 97.50 206 LEU A N 1
ATOM 1531 C CA . LEU A 1 206 ? 15.213 -5.106 -28.561 1.00 97.50 206 LEU A CA 1
ATOM 1532 C C . LEU A 1 206 ? 15.648 -3.717 -28.115 1.00 97.50 206 LEU A C 1
ATOM 1534 O O . LEU A 1 206 ? 16.823 -3.378 -28.246 1.00 97.50 206 LEU A O 1
ATOM 1538 N N . PHE A 1 207 ? 14.736 -2.932 -27.550 1.00 98.44 207 PHE A N 1
ATOM 1539 C CA . PHE A 1 207 ? 15.055 -1.637 -26.953 1.00 98.44 207 PHE A CA 1
ATOM 1540 C C . PHE A 1 207 ? 14.429 -1.469 -25.574 1.00 98.44 207 PHE A C 1
ATOM 1542 O O . PHE A 1 207 ? 13.402 -2.065 -25.280 1.00 98.44 207 PHE A O 1
ATOM 1549 N N . GLU A 1 208 ? 15.013 -0.608 -24.749 1.00 98.62 208 GLU A N 1
ATOM 1550 C CA . GLU A 1 208 ? 14.442 -0.198 -23.466 1.00 98.62 208 GLU A CA 1
ATOM 1551 C C . GLU A 1 208 ? 14.662 1.311 -23.266 1.00 98.62 208 GLU A C 1
ATOM 1553 O O . GLU A 1 208 ? 15.691 1.863 -23.667 1.00 98.62 208 GLU A O 1
ATOM 1558 N N . VAL A 1 209 ? 13.690 1.992 -22.646 1.00 98.44 209 VAL A N 1
ATOM 1559 C CA . VAL A 1 209 ? 13.826 3.390 -22.199 1.00 98.44 209 VAL A CA 1
ATOM 1560 C C . VAL A 1 209 ? 13.507 3.478 -20.711 1.00 98.44 209 VAL A C 1
ATOM 1562 O O . VAL A 1 209 ? 12.344 3.596 -20.311 1.00 98.44 209 VAL A O 1
ATOM 1565 N N . SER A 1 210 ? 14.540 3.410 -19.879 1.00 97.69 210 SER A N 1
ATOM 1566 C CA . SER A 1 210 ? 14.395 3.241 -18.434 1.00 97.69 210 SER A CA 1
ATOM 1567 C C . SER A 1 210 ? 15.583 3.809 -17.652 1.00 97.69 210 SER A C 1
ATOM 1569 O O . SER A 1 210 ? 16.489 4.407 -18.231 1.00 97.69 210 SER A O 1
ATOM 1571 N N . GLY A 1 211 ? 15.518 3.696 -16.326 1.00 96.44 211 GLY A N 1
ATOM 1572 C CA . GLY A 1 211 ? 16.542 4.168 -15.399 1.00 96.44 211 GLY A CA 1
ATOM 1573 C C . GLY A 1 211 ? 17.807 3.308 -15.420 1.00 96.44 211 GLY A C 1
ATOM 1574 O O . GLY A 1 211 ? 17.721 2.079 -15.515 1.00 96.44 211 GLY A O 1
ATOM 1575 N N . ILE A 1 212 ? 18.949 3.977 -15.305 1.00 97.25 212 ILE A N 1
ATOM 1576 C CA . ILE A 1 212 ? 20.260 3.439 -14.934 1.00 97.25 212 ILE A CA 1
ATOM 1577 C C . ILE A 1 212 ? 20.741 4.155 -13.670 1.00 97.25 212 ILE A C 1
ATOM 1579 O O . ILE A 1 212 ? 20.264 5.253 -13.359 1.00 97.25 212 ILE A O 1
ATOM 1583 N N . TYR A 1 213 ? 21.683 3.531 -12.974 1.00 97.12 213 TYR A N 1
ATOM 1584 C CA . TYR A 1 213 ? 22.164 3.978 -11.674 1.00 97.12 213 TYR A CA 1
ATOM 1585 C C . TYR A 1 213 ? 23.671 4.215 -11.762 1.00 97.12 213 TYR A C 1
ATOM 1587 O O . TYR A 1 213 ? 24.427 3.281 -12.014 1.00 97.12 213 TYR A O 1
ATOM 1595 N N . GLU A 1 214 ? 24.087 5.471 -11.606 1.00 94.62 214 GLU A N 1
ATOM 1596 C CA . GLU A 1 214 ? 25.501 5.879 -11.559 1.00 94.62 214 GLU A CA 1
ATOM 1597 C C . GLU A 1 214 ? 25.985 6.048 -10.101 1.00 94.62 214 GLU A C 1
ATOM 1599 O O . GLU A 1 214 ? 27.184 6.125 -9.848 1.00 94.62 214 GLU A O 1
ATOM 1604 N N . GLY A 1 215 ? 25.050 6.053 -9.144 1.00 93.81 215 GLY A N 1
ATOM 1605 C CA . GLY A 1 215 ? 25.275 6.071 -7.701 1.00 93.81 215 GLY A CA 1
ATOM 1606 C C . GLY A 1 215 ? 23.953 5.956 -6.924 1.00 93.81 215 GLY A C 1
ATOM 1607 O O . GLY A 1 215 ? 22.891 5.766 -7.526 1.00 93.81 215 GLY A O 1
ATOM 1608 N N . ASP A 1 216 ? 24.018 6.000 -5.594 1.00 92.31 216 ASP A N 1
ATOM 1609 C CA . ASP A 1 216 ? 22.893 5.738 -4.682 1.00 92.31 216 ASP A CA 1
ATOM 1610 C C . ASP A 1 216 ? 22.049 6.983 -4.357 1.00 92.31 216 ASP A C 1
ATOM 1612 O O . ASP A 1 216 ? 20.966 6.866 -3.776 1.00 92.31 216 ASP A O 1
ATOM 1616 N N . ALA A 1 217 ? 22.484 8.167 -4.796 1.00 93.75 217 ALA A N 1
ATOM 1617 C CA . ALA A 1 217 ? 21.724 9.404 -4.669 1.00 93.75 217 ALA A CA 1
ATOM 1618 C C . ALA A 1 217 ? 20.668 9.577 -5.782 1.00 93.75 217 ALA A C 1
ATOM 1620 O O . ALA A 1 217 ? 20.779 9.054 -6.894 1.00 93.75 217 ALA A O 1
ATOM 1621 N N . ALA A 1 218 ? 19.616 10.351 -5.494 1.00 89.31 218 ALA A N 1
ATOM 1622 C CA . ALA A 1 218 ? 18.492 10.555 -6.414 1.00 89.31 218 ALA A CA 1
ATOM 1623 C C . ALA A 1 218 ? 18.885 11.275 -7.720 1.00 89.31 218 ALA A C 1
ATOM 1625 O O . ALA A 1 218 ? 18.303 11.014 -8.773 1.00 89.31 218 ALA A O 1
ATOM 1626 N N . ASP A 1 219 ? 19.874 12.166 -7.668 1.00 93.06 219 ASP A N 1
ATOM 1627 C CA . ASP A 1 219 ? 20.420 12.901 -8.813 1.00 93.06 219 ASP A CA 1
ATOM 1628 C C . ASP A 1 219 ? 21.403 12.071 -9.658 1.00 93.06 219 ASP A C 1
ATOM 1630 O O . ASP A 1 219 ? 21.716 12.448 -10.787 1.00 93.06 219 ASP A O 1
ATOM 1634 N N . GLN A 1 220 ? 21.817 10.902 -9.161 1.00 93.81 220 GLN A N 1
ATOM 1635 C CA . GLN A 1 220 ? 22.678 9.935 -9.852 1.00 93.81 220 GLN A CA 1
ATOM 1636 C C . GLN A 1 220 ? 21.879 8.832 -10.566 1.00 93.81 220 GLN A C 1
ATOM 1638 O O . GLN A 1 220 ? 22.429 7.829 -11.030 1.00 93.81 220 GLN A O 1
ATOM 1643 N N . GLN A 1 221 ? 20.563 9.021 -10.689 1.00 94.69 221 GLN A N 1
ATOM 1644 C CA . GLN A 1 221 ? 19.685 8.172 -11.484 1.00 94.69 221 GLN A CA 1
ATOM 1645 C C . GLN A 1 221 ? 19.344 8.857 -12.798 1.00 94.69 221 GLN A C 1
ATOM 1647 O O . GLN A 1 221 ? 18.790 9.959 -12.841 1.00 94.69 221 GLN A O 1
ATOM 1652 N N . ARG A 1 222 ? 19.622 8.176 -13.908 1.00 94.75 222 ARG A N 1
ATOM 1653 C CA . ARG A 1 222 ? 19.396 8.733 -15.244 1.00 94.75 222 ARG A CA 1
ATOM 1654 C C . ARG A 1 222 ? 18.467 7.851 -16.037 1.00 94.75 222 ARG A C 1
ATOM 1656 O O . ARG A 1 222 ? 18.627 6.640 -16.095 1.00 94.75 222 ARG A O 1
ATOM 1663 N N . ARG A 1 223 ? 17.504 8.468 -16.715 1.00 96.56 223 ARG A N 1
ATOM 1664 C CA . ARG A 1 223 ? 16.689 7.765 -17.704 1.00 96.56 223 ARG A CA 1
ATOM 1665 C C . ARG A 1 223 ? 17.364 7.848 -19.064 1.00 96.56 223 ARG A C 1
ATOM 1667 O O . ARG A 1 223 ? 17.551 8.940 -19.597 1.00 96.56 223 ARG A O 1
ATOM 1674 N N . VAL A 1 224 ? 17.679 6.691 -19.628 1.00 97.38 224 VAL A N 1
ATOM 1675 C CA . VAL A 1 224 ? 18.355 6.560 -20.921 1.00 97.38 224 VAL A CA 1
ATOM 1676 C C . VAL A 1 224 ? 17.530 5.698 -21.868 1.00 97.38 224 VAL A C 1
ATOM 1678 O O . VAL A 1 224 ? 16.582 5.027 -21.459 1.00 97.38 224 VAL A O 1
ATOM 1681 N N . ALA A 1 225 ? 17.875 5.747 -23.149 1.00 98.12 225 ALA A N 1
ATOM 1682 C CA . ALA A 1 225 ? 17.323 4.883 -24.179 1.00 98.12 225 ALA A CA 1
ATOM 1683 C C . ALA A 1 225 ? 18.463 4.045 -24.760 1.00 98.12 225 ALA A C 1
ATOM 1685 O O . ALA A 1 225 ? 19.493 4.599 -25.141 1.00 98.12 225 ALA A O 1
ATOM 1686 N N . ALA A 1 226 ? 18.284 2.730 -24.827 1.00 98.06 226 ALA A N 1
ATOM 1687 C CA . ALA A 1 226 ? 19.266 1.814 -25.395 1.00 98.06 226 ALA A CA 1
ATOM 1688 C C . ALA A 1 226 ? 18.577 0.761 -26.259 1.00 98.06 226 ALA A C 1
ATOM 1690 O O . ALA A 1 226 ? 17.388 0.483 -26.099 1.00 98.06 226 ALA A O 1
ATOM 1691 N N . GLY A 1 227 ? 19.340 0.155 -27.161 1.00 97.00 227 GLY A N 1
ATOM 1692 C CA . GLY A 1 227 ? 18.848 -0.913 -28.010 1.00 97.00 227 GLY A CA 1
ATOM 1693 C C . GLY A 1 227 ? 19.959 -1.842 -28.467 1.00 97.00 227 GLY A C 1
ATOM 1694 O O . GLY A 1 227 ? 21.100 -1.418 -28.628 1.00 97.00 227 GLY A O 1
ATOM 1695 N N . VAL A 1 228 ? 19.607 -3.103 -28.695 1.00 96.56 228 VAL A N 1
ATOM 1696 C CA . VAL A 1 228 ? 20.484 -4.141 -29.239 1.00 96.56 228 VAL A CA 1
ATOM 1697 C C . VAL A 1 228 ? 19.841 -4.751 -30.481 1.00 96.56 228 VAL A C 1
ATOM 1699 O O . VAL A 1 228 ? 18.622 -4.921 -30.547 1.00 96.56 228 VAL A O 1
ATOM 1702 N N . ARG A 1 229 ? 20.666 -5.072 -31.476 1.00 95.12 229 ARG A N 1
ATOM 1703 C CA . ARG A 1 229 ? 20.302 -5.923 -32.613 1.00 95.12 229 ARG A CA 1
ATOM 1704 C C . ARG A 1 229 ? 21.228 -7.120 -32.642 1.00 95.12 229 ARG A C 1
ATOM 1706 O O . ARG A 1 229 ? 22.423 -6.974 -32.396 1.00 95.12 229 ARG A O 1
ATOM 1713 N N . ARG A 1 230 ? 20.670 -8.287 -32.937 1.00 93.06 230 ARG A N 1
ATOM 1714 C CA . ARG A 1 230 ? 21.391 -9.555 -33.027 1.00 93.06 230 ARG A CA 1
ATOM 1715 C C . ARG A 1 230 ? 21.039 -10.256 -34.332 1.00 93.06 230 ARG A C 1
ATOM 1717 O O . ARG A 1 230 ? 19.911 -10.144 -34.809 1.00 93.06 230 ARG A O 1
ATOM 1724 N N . GLY A 1 231 ? 22.011 -10.988 -34.872 1.00 90.00 231 GLY A N 1
ATOM 1725 C CA . GLY A 1 231 ? 21.840 -11.768 -36.090 1.00 90.00 231 GLY A CA 1
ATOM 1726 C C . GLY A 1 231 ? 21.663 -10.867 -37.308 1.00 90.00 231 GLY A C 1
ATOM 1727 O O . GLY A 1 231 ? 22.489 -9.992 -37.559 1.00 90.00 231 GLY A O 1
ATOM 1728 N N . THR A 1 232 ? 20.593 -11.085 -38.065 1.00 89.19 232 THR A N 1
ATOM 1729 C CA . THR A 1 232 ? 20.289 -10.350 -39.297 1.00 89.19 232 THR A CA 1
ATOM 1730 C C . THR A 1 232 ? 19.315 -9.185 -39.108 1.00 89.19 232 THR A C 1
ATOM 1732 O O . THR A 1 232 ? 18.899 -8.587 -40.100 1.00 89.19 232 THR A O 1
ATOM 1735 N N . ALA A 1 233 ? 18.980 -8.830 -37.862 1.00 87.25 233 ALA A N 1
ATOM 1736 C CA . ALA A 1 233 ? 18.078 -7.726 -37.550 1.00 87.25 233 ALA A CA 1
ATOM 1737 C C . ALA A 1 233 ? 18.589 -6.372 -38.066 1.00 87.25 233 ALA A C 1
ATOM 1739 O O . ALA A 1 233 ? 19.740 -5.989 -37.840 1.00 87.25 233 ALA A O 1
ATOM 1740 N N . LYS A 1 234 ? 17.705 -5.622 -38.730 1.00 84.38 234 LYS A N 1
ATOM 1741 C CA . LYS A 1 234 ? 17.986 -4.342 -39.401 1.00 84.38 234 LYS A CA 1
ATOM 1742 C C . LYS A 1 234 ? 17.037 -3.248 -38.898 1.00 84.38 234 LYS A C 1
ATOM 1744 O O . LYS A 1 234 ? 16.389 -3.391 -37.862 1.00 84.38 234 LYS A O 1
ATOM 1749 N N . LEU A 1 235 ? 17.046 -2.084 -39.545 1.00 80.19 235 LEU A N 1
ATOM 1750 C CA . LEU A 1 235 ? 16.207 -0.938 -39.165 1.00 80.19 235 LEU A CA 1
ATOM 1751 C C . LEU A 1 235 ? 14.725 -1.122 -39.521 1.00 80.19 235 LEU A C 1
ATOM 1753 O O . LEU A 1 235 ? 13.886 -0.412 -38.981 1.00 80.19 235 LEU A O 1
ATOM 1757 N N . ASP A 1 236 ? 14.415 -2.043 -40.422 1.00 74.56 236 ASP A N 1
ATOM 1758 C CA . ASP A 1 236 ? 13.079 -2.348 -40.932 1.00 74.56 236 ASP A CA 1
ATOM 1759 C C . ASP A 1 236 ? 12.448 -3.596 -40.287 1.00 74.56 236 ASP A C 1
ATOM 1761 O O . ASP A 1 236 ? 11.262 -3.841 -40.484 1.00 74.56 236 ASP A O 1
ATOM 1765 N N . GLY A 1 237 ? 13.191 -4.362 -39.476 1.00 70.69 237 GLY A N 1
ATOM 1766 C CA . GLY A 1 237 ? 12.648 -5.518 -38.756 1.00 70.69 237 GLY A CA 1
ATOM 1767 C C . GLY A 1 237 ? 13.699 -6.480 -38.199 1.00 70.69 237 GLY A C 1
ATOM 1768 O O . GLY A 1 237 ? 14.904 -6.215 -38.219 1.00 70.69 237 GLY A O 1
ATOM 1769 N N . SER A 1 238 ? 13.232 -7.628 -37.698 1.00 65.94 238 SER A N 1
ATOM 1770 C CA . SER A 1 238 ? 14.054 -8.659 -37.048 1.00 65.94 238 SER A CA 1
ATOM 1771 C C . SER A 1 238 ? 15.046 -9.363 -37.976 1.00 65.94 238 SER A C 1
ATOM 1773 O O . SER A 1 238 ? 15.947 -10.015 -37.470 1.00 65.94 238 SER A O 1
ATOM 1775 N N . GLY A 1 239 ? 14.973 -9.187 -39.298 1.00 66.56 239 GLY A N 1
ATOM 1776 C CA . GLY A 1 239 ? 15.779 -9.963 -40.245 1.00 66.56 239 GLY A CA 1
ATOM 1777 C C . GLY A 1 239 ? 15.023 -11.199 -40.737 1.00 66.56 239 GLY A C 1
ATOM 1778 O O . GLY A 1 239 ? 13.797 -11.182 -40.700 1.00 66.56 239 GLY A O 1
ATOM 1779 N N . ARG A 1 240 ? 15.733 -12.216 -41.257 1.00 59.59 240 ARG A N 1
ATOM 1780 C CA . ARG A 1 240 ? 15.213 -13.331 -42.091 1.00 59.59 240 ARG A CA 1
ATOM 1781 C C . ARG A 1 240 ? 13.735 -13.667 -41.850 1.00 59.59 240 ARG A C 1
ATOM 1783 O O . ARG A 1 240 ? 13.377 -14.299 -40.858 1.00 59.59 240 ARG A O 1
ATOM 1790 N N . ASN A 1 241 ? 12.902 -13.328 -42.830 1.00 57.31 241 ASN A N 1
ATOM 1791 C CA . ASN A 1 241 ? 11.552 -13.860 -42.923 1.00 57.31 241 ASN A CA 1
ATOM 1792 C C . ASN A 1 241 ? 11.659 -15.315 -43.389 1.00 57.31 241 ASN A C 1
ATOM 1794 O O . ASN A 1 241 ? 11.894 -15.565 -44.567 1.00 57.31 241 ASN A O 1
ATOM 1798 N N . TRP A 1 242 ? 11.485 -16.275 -42.482 1.00 53.28 242 TRP A N 1
ATOM 1799 C CA . TRP A 1 242 ? 11.310 -17.696 -42.822 1.00 53.28 242 TRP A CA 1
ATOM 1800 C C . TRP A 1 242 ? 9.908 -17.968 -43.398 1.00 53.28 242 TRP A C 1
ATOM 1802 O O . TRP A 1 242 ? 9.240 -18.929 -43.026 1.00 53.28 242 TRP A O 1
ATOM 1812 N N . ALA A 1 243 ? 9.434 -17.089 -44.279 1.00 48.75 243 ALA A N 1
ATOM 1813 C CA . ALA A 1 243 ? 8.244 -17.321 -45.075 1.00 48.75 243 ALA A CA 1
ATOM 1814 C C . ALA A 1 243 ? 8.695 -17.890 -46.426 1.00 48.75 243 ALA A C 1
ATOM 1816 O O . ALA A 1 243 ? 8.918 -17.114 -47.346 1.00 48.75 243 ALA A O 1
ATOM 1817 N N . GLY A 1 244 ? 8.841 -19.222 -46.475 1.00 40.69 244 GLY A N 1
ATOM 1818 C CA . GLY A 1 244 ? 8.886 -20.046 -47.697 1.00 40.69 244 GLY A CA 1
ATOM 1819 C C . GLY A 1 244 ? 10.050 -19.807 -48.642 1.00 40.69 244 GLY A C 1
ATOM 1820 O O . GLY A 1 244 ? 9.918 -18.918 -49.507 1.00 40.69 244 GLY A O 1
#

Sequence (244 aa):
VDPEFMAPGVELATRLVLDFCGGTPTETEVVGYAGHVEKIVSFPLSEVKRLTGIEVPRDESLGILTRLGFKPEGASDVVDVAVPSWRPDVDGKADLVEEVMRIYGVDNIAPQPLGAHDAVNAKILTVLQIRTRAAKRALAVRGMMEAVTWSFIPAKHAELFGGGQTTLKLANPIAADMSDMRPSLLPGLIAAAQRNADKGVGDVALFEVSGIYEGDAADQQRRVAAGVRRGTAKLDGSGRNWAG

Secondary structure (DSSP, 8-state):
--STTHHHHHHHHHHHHHHHH----------S------EEEEEETHHHHHHH-----HHHHHHHHHHTT-EEE-SSSEEEEEEPTT-TT--SHHHHHHHHHHHH-GGGS---PPP--S-----SS-HHHHHHHHHHHHHHTTTPEE----SEE-HHHHHTTT---GGGB-SS-SSTT--EE-S-SHHHHHHHHHHHHTTT---EEEEEEEEEESSSSGGGEEEEEEEEEETT--SSSSS-----

Foldseek 3Di:
DQPVCPVVVVVVVVVVCCVPPNDDDDDDDDPDDPDDDWDKEWEQLVVLCVPQVDDDDPVLLCVLCVVVPWDWDDDDSITIITDHSVCPVDDYHVVSSCSSDVVVDSVRRDDDDDDDDDDDDDPPDDPLRVVLVVLVVVLVLQAADEDDFDQFAALVLQVVVVWNDPQQFDPDDPDNGRTGGHQDPVSRQVVVQVVCVVVVLQQHKYKYFQWGAPGNDPVRIDTDIDIDTGDQAGSNHRDDDPPD

pLDDT: mean 92.5, std 9.27, range [40.69, 98.62]

Radius of gyration: 32.13 Å; chains: 1; bounding box: 62×60×91 Å